Protein AF-A0A938LTB7-F1 (afdb_monomer)

Mean predicted aligned error: 11.93 Å

Radius of gyration: 24.79 Å; Cα contacts (8 Å, |Δi|>4): 129; chains: 1; bounding box: 65×50×72 Å

Foldseek 3Di:
DDPVVVVVCVVQVVVDPPVVSVVVVVVVVVVVVVVVVCCLLLVVVCLVDQPLLNVLSDVLCQLLSLLLCVDPNVVPHGPCLQQAADPDPVRRVVSSVVVVVVVVVCVVVVVADQFHDDDPVRQVSNQVSVCVVCVVVCVVVVVVPDDDDRPCVVVVQSSHHGGTSVGDDPVSGDDRDRSSPDDPDPPPDPPPPPDDDCPDDDDDDDDDDDDDDD

Secondary structure (DSSP, 8-state):
--HHHHHHHHHTTTTS-HHHHHHHHHHHHHHHHHHHHHHHHTTGGGGGS--GGGGGGSGGGHHHHHHHHHSGGGGT--HHHHHS--S-HHHHHHHHHHHHHHHHHHHHHT---SS----TTHHHHHHHHHHHHSHHHHHHHHTTT-----HHHH-TTBTBS---TTSS-GGGSPPPPP-SSS-S--PPPTT-----------------------

Solvent-accessible surface area (backbone atoms only — not comparable to full-atom values): 13296 Å² total; per-residue (Å²): 134,54,74,65,58,54,52,50,40,60,76,65,44,66,90,53,59,68,70,57,52,53,50,51,52,50,51,50,50,52,51,50,52,49,50,54,51,50,41,38,46,67,34,50,74,46,74,79,53,69,58,57,65,51,64,26,73,43,76,89,35,22,56,51,51,40,30,21,60,75,29,80,47,43,80,77,52,50,60,51,62,38,70,38,56,84,87,46,73,68,59,27,52,51,49,51,52,53,52,50,51,49,51,52,50,34,62,72,69,66,68,64,62,56,58,82,72,77,50,84,78,42,48,63,35,31,48,51,34,52,45,68,79,39,42,79,81,39,49,72,57,66,73,64,76,59,82,92,70,62,70,51,80,77,51,64,49,70,42,36,76,88,57,39,74,85,68,59,62,72,90,63,39,68,80,64,64,72,46,61,69,67,79,98,64,82,73,79,62,92,83,70,75,77,74,77,79,85,71,90,72,83,92,72,87,79,91,78,90,81,84,89,86,136

Structure (mmCIF, N/CA/C/O backbone):
data_AF-A0A938LTB7-F1
#
_entry.id   AF-A0A938LTB7-F1
#
loop_
_atom_site.group_PDB
_atom_site.id
_atom_site.type_symbol
_atom_site.label_atom_id
_atom_site.label_alt_id
_atom_site.label_comp_id
_atom_site.label_asym_id
_atom_site.label_entity_id
_atom_site.label_seq_id
_atom_site.pdbx_PDB_ins_code
_atom_site.Cartn_x
_atom_site.Cartn_y
_atom_site.Cartn_z
_atom_site.occupancy
_atom_site.B_iso_or_equiv
_atom_site.auth_seq_id
_atom_site.auth_comp_id
_atom_site.auth_asym_id
_atom_site.auth_atom_id
_atom_site.pdbx_PDB_model_num
ATOM 1 N N . MET A 1 1 ? -44.259 -9.123 21.887 1.00 59.88 1 MET A N 1
ATOM 2 C CA . MET A 1 1 ? -42.965 -8.402 21.968 1.00 59.88 1 MET A CA 1
ATOM 3 C C . MET A 1 1 ? -42.596 -7.937 20.573 1.00 59.88 1 MET A C 1
ATOM 5 O O . MET A 1 1 ? -42.561 -8.772 19.678 1.00 59.88 1 MET A O 1
ATOM 9 N N . THR A 1 2 ? -42.384 -6.640 20.367 1.00 85.06 2 THR A N 1
ATOM 10 C CA . THR A 1 2 ? -42.004 -6.091 19.057 1.00 85.06 2 THR A CA 1
ATOM 11 C C . THR A 1 2 ? -40.519 -6.357 18.788 1.00 85.06 2 THR A C 1
ATOM 13 O O . THR A 1 2 ? -39.729 -6.508 19.720 1.00 85.06 2 THR A O 1
ATOM 16 N N . ILE A 1 3 ? -40.112 -6.415 17.516 1.00 80.94 3 ILE A N 1
ATOM 17 C CA . ILE A 1 3 ? -38.689 -6.523 17.133 1.00 80.94 3 ILE A CA 1
ATOM 18 C C . ILE A 1 3 ? -37.880 -5.409 17.814 1.00 80.94 3 ILE A C 1
ATOM 20 O O . ILE A 1 3 ? -36.821 -5.662 18.380 1.00 80.94 3 ILE A O 1
ATOM 24 N N . VAL A 1 4 ? -38.458 -4.207 17.872 1.00 81.56 4 VAL A N 1
ATOM 25 C CA . VAL A 1 4 ? -37.896 -3.035 18.549 1.00 81.56 4 VAL A CA 1
ATOM 26 C C . VAL A 1 4 ? -37.620 -3.304 20.029 1.00 81.56 4 VAL A C 1
ATOM 28 O O . VAL A 1 4 ? -36.524 -3.014 20.493 1.00 81.56 4 VAL A O 1
ATOM 31 N N . SER A 1 5 ? -38.550 -3.915 20.775 1.00 77.62 5 SER A N 1
ATOM 32 C CA . SER A 1 5 ? -38.339 -4.186 22.205 1.00 77.62 5 SER A CA 1
ATOM 33 C C . SER A 1 5 ? -37.260 -5.244 22.451 1.00 77.62 5 SER A C 1
ATOM 35 O O . SER A 1 5 ? -36.555 -5.184 23.455 1.00 77.62 5 SER A O 1
ATOM 37 N N . ARG A 1 6 ? -37.109 -6.214 21.538 1.00 78.38 6 ARG A N 1
ATOM 38 C CA . ARG A 1 6 ? -36.032 -7.214 21.606 1.00 78.38 6 ARG A CA 1
ATOM 39 C C . ARG A 1 6 ? -34.671 -6.591 21.310 1.00 78.38 6 ARG A C 1
ATOM 41 O O . ARG A 1 6 ? -33.738 -6.824 22.068 1.00 78.38 6 ARG A O 1
ATOM 48 N N . VAL A 1 7 ? -34.576 -5.753 20.278 1.00 81.00 7 VAL A N 1
ATOM 49 C CA . VAL A 1 7 ? -33.350 -5.005 19.962 1.00 81.00 7 VAL A CA 1
ATOM 50 C C . VAL A 1 7 ? -32.969 -4.090 21.124 1.00 81.00 7 VAL A C 1
ATOM 52 O O . VAL A 1 7 ? -31.825 -4.123 21.565 1.00 81.00 7 VAL A O 1
ATOM 55 N N . LEU A 1 8 ? -33.927 -3.349 21.691 1.00 76.62 8 LEU A N 1
ATOM 56 C CA . LEU A 1 8 ? -33.662 -2.463 22.825 1.00 76.62 8 LEU A CA 1
ATOM 57 C C . LEU A 1 8 ? -33.157 -3.241 24.043 1.00 76.62 8 LEU A C 1
ATOM 59 O O . LEU A 1 8 ? -32.192 -2.824 24.669 1.00 76.62 8 LEU A O 1
ATOM 63 N N . SER A 1 9 ? -33.761 -4.391 24.355 1.00 76.38 9 SER A N 1
ATOM 64 C CA . SER A 1 9 ? -33.340 -5.243 25.475 1.00 76.38 9 SER A CA 1
ATOM 65 C C . SER A 1 9 ? -31.933 -5.822 25.292 1.00 76.38 9 SER A C 1
ATOM 67 O O . SER A 1 9 ? -31.233 -6.024 26.283 1.00 76.38 9 SER A O 1
ATOM 69 N N . ILE A 1 10 ? -31.527 -6.101 24.049 1.00 77.56 10 ILE A N 1
ATOM 70 C CA . ILE A 1 10 ? -30.183 -6.593 23.714 1.00 77.56 10 ILE A CA 1
ATOM 71 C C . ILE A 1 10 ? -29.164 -5.453 23.817 1.00 77.56 10 ILE A C 1
ATOM 73 O O . ILE A 1 10 ? -28.138 -5.607 24.471 1.00 77.56 10 ILE A O 1
ATOM 77 N N . VAL A 1 11 ? -29.469 -4.288 23.237 1.00 76.56 11 VAL A N 1
ATOM 78 C CA . VAL A 1 11 ? -28.586 -3.108 23.247 1.00 76.56 11 VAL A CA 1
ATOM 79 C C . VAL A 1 11 ? -28.396 -2.548 24.659 1.00 76.56 11 VAL A C 1
ATOM 81 O O . VAL A 1 11 ? -27.293 -2.142 25.018 1.00 76.56 11 VAL A O 1
ATOM 84 N N . THR A 1 12 ? -29.453 -2.549 25.474 1.00 79.75 12 THR A N 1
ATOM 85 C CA . THR A 1 12 ? -29.418 -2.080 26.873 1.00 79.75 12 THR A CA 1
ATOM 86 C C . THR A 1 12 ? -28.917 -3.136 27.857 1.00 79.75 12 THR A C 1
ATOM 88 O O . THR A 1 12 ? -28.817 -2.854 29.049 1.00 79.75 12 THR A O 1
ATOM 91 N N . LEU A 1 13 ? -28.620 -4.355 27.380 1.00 81.25 13 LEU A N 1
ATOM 92 C CA . LEU A 1 13 ? -28.207 -5.490 28.212 1.00 81.25 13 LEU A CA 1
ATOM 93 C C . LEU A 1 13 ? -29.138 -5.683 29.425 1.00 81.25 13 LEU A C 1
ATOM 95 O O . LEU A 1 13 ? -28.686 -6.009 30.524 1.00 81.25 13 LEU A O 1
ATOM 99 N N . ALA A 1 14 ? -30.447 -5.465 29.240 1.00 75.75 14 ALA A N 1
ATOM 100 C CA . ALA A 1 14 ? -31.424 -5.305 30.324 1.00 75.75 14 ALA A CA 1
ATOM 101 C C . ALA A 1 14 ? -31.572 -6.535 31.247 1.00 75.75 14 ALA A C 1
ATOM 103 O O . ALA A 1 14 ? -32.134 -6.416 32.332 1.00 75.75 14 ALA A O 1
ATOM 104 N N . GLY A 1 15 ? -31.056 -7.700 30.838 1.00 79.25 15 GLY A N 1
ATOM 105 C CA . GLY A 1 15 ? -31.018 -8.928 31.642 1.00 79.25 15 GLY A CA 1
ATOM 106 C C . GLY A 1 15 ? -29.776 -9.098 32.531 1.00 79.25 15 GLY A C 1
ATOM 107 O O . GLY A 1 15 ? -29.682 -10.102 33.231 1.00 79.25 15 GLY A O 1
ATOM 108 N N . LEU A 1 16 ? -28.814 -8.169 32.495 1.00 85.12 16 LEU A N 1
ATOM 109 C CA . LEU A 1 16 ? -27.565 -8.234 33.264 1.00 85.12 16 LEU A CA 1
ATOM 110 C C . LEU A 1 16 ? -27.616 -7.331 34.514 1.00 85.12 16 LEU A C 1
ATOM 112 O O . LEU A 1 16 ? -28.301 -6.307 34.506 1.00 85.12 16 LEU A O 1
ATOM 116 N N . PRO A 1 17 ? -26.858 -7.648 35.584 1.00 89.31 17 PRO A N 1
ATOM 117 C CA . PRO A 1 17 ? -26.752 -6.769 36.746 1.00 89.31 17 PRO A CA 1
ATOM 118 C C . PRO A 1 17 ? -26.131 -5.417 36.359 1.00 89.31 17 PRO A C 1
ATOM 120 O O . PRO A 1 17 ? -25.207 -5.358 35.545 1.00 89.31 17 PRO A O 1
ATOM 123 N N . ARG A 1 18 ? -26.601 -4.323 36.981 1.00 86.06 18 ARG A N 1
ATOM 124 C CA . ARG A 1 18 ? -26.146 -2.944 36.693 1.00 86.06 18 ARG A CA 1
ATOM 125 C C . ARG A 1 18 ? -24.623 -2.781 36.725 1.00 86.06 18 ARG A C 1
ATOM 127 O O . ARG A 1 18 ? -24.075 -2.051 35.909 1.00 86.06 18 ARG A O 1
ATOM 134 N N . THR A 1 19 ? -23.933 -3.465 37.635 1.00 88.00 19 THR A N 1
ATOM 135 C CA . THR A 1 19 ? -22.463 -3.435 37.735 1.00 88.00 19 THR A CA 1
ATOM 136 C C . THR A 1 19 ? -21.783 -3.972 36.475 1.00 88.00 19 THR A C 1
ATOM 138 O O . THR A 1 19 ? -20.823 -3.375 35.993 1.00 88.00 19 THR A O 1
ATOM 141 N N . LEU A 1 20 ? -22.311 -5.053 35.897 1.00 88.81 20 LEU A N 1
ATOM 142 C CA . LEU A 1 20 ? -21.786 -5.648 34.672 1.00 88.81 20 LEU A CA 1
ATOM 143 C C . LEU A 1 20 ? -22.117 -4.795 33.441 1.00 88.81 20 LEU A C 1
ATOM 145 O O . LEU A 1 20 ? -21.268 -4.644 32.569 1.00 88.81 20 LEU A O 1
ATOM 149 N N . GLN A 1 21 ? -23.300 -4.173 33.398 1.00 88.56 21 GLN A N 1
ATOM 150 C CA . GLN A 1 21 ? -23.646 -3.200 32.353 1.00 88.56 21 GLN A CA 1
ATOM 151 C C . GLN A 1 21 ? -22.661 -2.023 32.340 1.00 88.56 21 GLN A C 1
ATOM 153 O O . GLN A 1 21 ? -22.105 -1.700 31.293 1.00 88.56 21 GLN A O 1
ATOM 158 N N . ILE A 1 22 ? -22.389 -1.423 33.507 1.00 90.50 22 ILE A N 1
ATOM 159 C CA . ILE A 1 22 ? -21.413 -0.329 33.645 1.00 90.50 22 ILE A CA 1
ATOM 160 C C . ILE A 1 22 ? -20.028 -0.789 33.179 1.00 90.50 22 ILE A C 1
ATOM 162 O O . ILE A 1 22 ? -19.374 -0.071 32.423 1.00 90.50 22 ILE A O 1
ATOM 166 N N . GLY A 1 23 ? -19.598 -1.991 33.577 1.00 93.44 23 GLY A N 1
ATOM 167 C CA . GLY A 1 23 ? -18.327 -2.570 33.143 1.00 93.44 23 GLY A CA 1
ATOM 168 C C . GLY A 1 23 ? -18.228 -2.715 31.621 1.00 93.44 23 GLY A C 1
ATOM 169 O O . GLY A 1 23 ? -17.264 -2.239 31.025 1.00 93.44 23 GLY A O 1
ATOM 170 N N . ILE A 1 24 ? -19.243 -3.305 30.981 1.00 92.62 24 ILE A N 1
ATOM 171 C CA . ILE A 1 24 ? -19.280 -3.518 29.525 1.00 92.62 24 ILE A CA 1
ATOM 172 C C . ILE A 1 24 ? -19.273 -2.186 28.771 1.00 92.62 24 ILE A C 1
ATOM 174 O O . ILE A 1 24 ? -18.475 -2.019 27.849 1.00 92.62 24 ILE A O 1
ATOM 178 N N . TYR A 1 25 ? -20.105 -1.218 29.167 1.00 93.38 25 TYR A N 1
ATOM 179 C CA . TYR A 1 25 ? -20.126 0.092 28.511 1.00 93.38 25 TYR A CA 1
ATOM 180 C C . TYR A 1 25 ? -18.820 0.863 28.704 1.00 93.38 25 TYR A C 1
ATOM 182 O O . TYR A 1 25 ? -18.352 1.503 27.764 1.00 93.38 25 TYR A O 1
ATOM 190 N N . SER A 1 26 ? -18.197 0.765 29.881 1.00 94.75 26 SER A N 1
ATOM 191 C CA . SER A 1 26 ? -16.897 1.393 30.142 1.00 94.75 26 SER A CA 1
ATOM 192 C C . SER A 1 26 ? -15.803 0.783 29.261 1.00 94.75 26 SER A C 1
ATOM 194 O O . SER A 1 26 ? -15.063 1.515 28.608 1.00 94.75 26 SER A O 1
ATOM 196 N N . LEU A 1 27 ? -15.740 -0.551 29.172 1.00 96.00 27 LEU A N 1
ATOM 197 C CA . LEU A 1 27 ? -14.813 -1.269 28.289 1.00 96.00 27 LEU A CA 1
ATOM 198 C C . LEU A 1 27 ? -15.038 -0.915 26.815 1.00 96.00 27 LEU A C 1
ATOM 200 O O . LEU A 1 27 ? -14.076 -0.638 26.103 1.00 96.00 27 LEU A O 1
ATOM 204 N N . ALA A 1 28 ? -16.294 -0.872 26.365 1.00 95.00 28 ALA A N 1
ATOM 205 C CA . ALA A 1 28 ? -16.641 -0.481 25.002 1.00 95.00 28 ALA A CA 1
ATOM 206 C C . ALA A 1 28 ? -16.235 0.971 24.702 1.00 95.00 28 ALA A C 1
ATOM 208 O O . ALA A 1 28 ? -15.686 1.246 23.637 1.00 95.00 28 ALA A O 1
ATOM 209 N N . GLY A 1 29 ? -16.446 1.890 25.650 1.00 97.00 29 GLY A N 1
ATOM 210 C CA . GLY A 1 29 ? -16.023 3.286 25.538 1.00 97.00 29 GLY A CA 1
ATOM 211 C C . GLY A 1 29 ? -14.504 3.435 25.449 1.00 97.00 29 GLY A C 1
ATOM 212 O O . GLY A 1 29 ? -14.010 4.148 24.577 1.00 97.00 29 GLY A O 1
ATOM 213 N N . VAL A 1 30 ? -13.753 2.716 26.290 1.00 97.31 30 VAL A N 1
ATOM 214 C CA . VAL A 1 30 ? -12.281 2.689 26.237 1.00 97.31 30 VAL A CA 1
ATOM 215 C C . VAL A 1 30 ? -11.793 2.094 24.915 1.00 97.31 30 VAL A C 1
ATOM 217 O O . VAL A 1 30 ? -10.927 2.681 24.269 1.00 97.31 30 VAL A O 1
ATOM 220 N N . ALA A 1 31 ? -12.371 0.977 24.465 1.00 96.75 31 ALA A N 1
ATOM 221 C CA . ALA A 1 31 ? -12.026 0.351 23.190 1.00 96.75 31 ALA A CA 1
ATOM 222 C C . ALA A 1 31 ? -12.291 1.283 21.997 1.00 96.75 31 ALA A C 1
ATOM 224 O O . ALA A 1 31 ? -11.423 1.442 21.139 1.00 96.75 31 ALA A O 1
ATOM 225 N N . LEU A 1 32 ? -13.448 1.952 21.970 1.00 96.75 32 LEU A N 1
ATOM 226 C CA . LEU A 1 32 ? -13.784 2.935 20.941 1.00 96.75 32 LEU A CA 1
ATOM 227 C C . LEU A 1 32 ? -12.834 4.140 20.983 1.00 96.75 32 LEU A C 1
ATOM 229 O O . LEU A 1 32 ? -12.345 4.569 19.940 1.00 96.75 32 LEU A O 1
ATOM 233 N N . GLY A 1 33 ? -12.529 4.658 22.176 1.00 96.50 33 GLY A N 1
ATOM 234 C CA . GLY A 1 33 ? -11.577 5.752 22.361 1.00 96.50 33 GLY A CA 1
ATOM 235 C C . GLY A 1 33 ? -10.183 5.404 21.835 1.00 96.50 33 GLY A C 1
ATOM 236 O O . GLY A 1 33 ? -9.610 6.171 21.061 1.00 96.50 33 GLY A O 1
ATOM 237 N N . MET A 1 34 ? -9.667 4.217 22.175 1.00 95.56 34 MET A N 1
ATOM 238 C CA . MET A 1 34 ? -8.399 3.717 21.637 1.00 95.56 34 MET A CA 1
ATOM 239 C C . MET A 1 34 ? -8.453 3.579 20.115 1.00 95.56 34 MET A C 1
ATOM 241 O O . MET A 1 34 ? -7.556 4.070 19.436 1.00 95.56 34 MET A O 1
ATOM 245 N N . ALA A 1 35 ? -9.511 2.979 19.563 1.00 93.00 35 ALA A N 1
ATOM 246 C CA . ALA A 1 35 ? -9.661 2.811 18.120 1.00 93.00 35 ALA A CA 1
ATOM 247 C C . ALA A 1 35 ? -9.639 4.156 17.370 1.00 93.00 35 ALA A C 1
ATOM 249 O O . ALA A 1 35 ? -8.965 4.276 16.348 1.00 93.00 35 ALA A O 1
ATOM 250 N N . LEU A 1 36 ? -10.311 5.186 17.895 1.00 92.50 36 LEU A N 1
ATOM 251 C CA . LEU A 1 36 ? -10.314 6.530 17.307 1.00 92.50 36 LEU A CA 1
ATOM 252 C C . LEU A 1 36 ? -8.933 7.196 17.367 1.00 92.50 36 LEU A C 1
ATOM 254 O O . LEU A 1 36 ? -8.496 7.798 16.384 1.00 92.50 36 LEU A O 1
ATOM 258 N N . VAL A 1 37 ? -8.222 7.063 18.490 1.00 90.94 37 VAL A N 1
ATOM 259 C CA . VAL A 1 37 ? -6.849 7.573 18.631 1.00 90.94 37 VAL A CA 1
ATOM 260 C C . VAL A 1 37 ? -5.905 6.860 17.662 1.00 90.94 37 VAL A C 1
ATOM 262 O O . VAL A 1 37 ? -5.141 7.525 16.961 1.00 90.94 37 VAL A O 1
ATOM 265 N N . LEU A 1 38 ? -5.996 5.531 17.547 1.00 88.25 38 LEU A N 1
ATOM 266 C CA . LEU A 1 38 ? -5.215 4.754 16.582 1.00 88.25 38 LEU A CA 1
ATOM 267 C C . LEU A 1 38 ? -5.518 5.191 15.148 1.00 88.25 38 LEU A C 1
ATOM 269 O O . LEU A 1 38 ? -4.590 5.470 14.389 1.00 88.25 38 LEU A O 1
ATOM 273 N N . ALA A 1 39 ? -6.795 5.317 14.781 1.00 87.62 39 ALA A N 1
ATOM 274 C CA . ALA A 1 39 ? -7.196 5.768 13.452 1.00 87.62 39 ALA A CA 1
ATOM 275 C C . ALA A 1 39 ? -6.637 7.165 13.133 1.00 87.62 39 ALA A C 1
ATOM 277 O O . ALA A 1 39 ? -6.258 7.445 11.993 1.00 87.62 39 ALA A O 1
ATOM 278 N N . ARG A 1 40 ? -6.530 8.035 14.148 1.00 85.88 40 ARG A N 1
ATOM 279 C CA . ARG A 1 40 ? -5.942 9.365 13.997 1.00 85.88 40 ARG A CA 1
ATOM 280 C C . ARG A 1 40 ? -4.430 9.314 13.799 1.00 85.88 40 ARG A C 1
ATOM 282 O O . ARG A 1 40 ? -3.955 9.893 12.829 1.00 85.88 40 ARG A O 1
ATOM 289 N N . ILE A 1 41 ? -3.699 8.629 14.680 1.00 84.06 41 ILE A N 1
ATOM 290 C CA . ILE A 1 41 ? -2.226 8.552 14.647 1.00 84.06 41 ILE A CA 1
ATOM 291 C C . ILE A 1 41 ? -1.739 7.864 13.369 1.00 84.06 41 ILE A C 1
ATOM 293 O O . ILE A 1 41 ? -0.778 8.302 12.749 1.00 84.06 41 ILE A O 1
ATOM 297 N N . THR A 1 42 ? -2.427 6.808 12.941 1.00 81.12 42 THR A N 1
ATOM 298 C CA . THR A 1 42 ? -2.069 6.052 11.729 1.00 81.12 42 THR A CA 1
ATOM 299 C C . THR A 1 42 ? -2.471 6.751 10.433 1.00 81.12 42 THR A C 1
ATOM 301 O O . THR A 1 42 ? -2.169 6.243 9.358 1.00 81.12 42 THR A O 1
ATOM 304 N N . ASN A 1 43 ? -3.161 7.896 10.512 1.00 84.81 43 ASN A N 1
ATOM 305 C CA . ASN A 1 43 ? -3.758 8.563 9.359 1.00 84.81 43 ASN A CA 1
ATOM 306 C C . ASN A 1 43 ? -4.628 7.594 8.528 1.00 84.81 43 ASN A C 1
ATOM 308 O O . ASN A 1 43 ? -4.510 7.531 7.305 1.00 84.81 43 ASN A O 1
ATOM 312 N N . ALA A 1 44 ? -5.495 6.818 9.193 1.00 84.88 44 ALA A N 1
ATOM 313 C CA . ALA A 1 44 ? -6.206 5.678 8.603 1.00 84.88 44 ALA A CA 1
ATOM 314 C C . ALA A 1 44 ? -6.967 6.012 7.303 1.00 84.88 44 ALA A C 1
ATOM 316 O O . ALA A 1 44 ? -7.013 5.202 6.382 1.00 84.88 44 ALA A O 1
ATOM 317 N N . GLY A 1 45 ? -7.515 7.226 7.188 1.00 84.50 45 GLY A N 1
ATOM 318 C CA . GLY A 1 45 ? -8.209 7.673 5.975 1.00 84.50 45 GLY A CA 1
ATOM 319 C C . GLY A 1 45 ? -7.311 7.754 4.733 1.00 84.50 45 GLY A C 1
ATOM 320 O O . GLY A 1 45 ? -7.795 7.541 3.625 1.00 84.50 45 GLY A O 1
ATOM 321 N N . SER A 1 46 ? -6.004 7.994 4.898 1.00 86.12 46 SER A N 1
ATOM 322 C CA . SER A 1 46 ? -5.058 8.034 3.772 1.00 86.12 46 SER A CA 1
ATOM 323 C C . SER A 1 46 ? -4.956 6.694 3.042 1.00 86.12 46 SER A C 1
ATOM 325 O O . SER A 1 46 ? -4.783 6.684 1.830 1.00 86.12 46 SER A O 1
ATOM 327 N N . TYR A 1 47 ? -5.196 5.566 3.722 1.00 86.56 47 TYR A N 1
ATOM 328 C CA . TYR A 1 47 ? -5.194 4.234 3.106 1.00 86.56 47 TYR A CA 1
ATOM 329 C C . TYR A 1 47 ? -6.343 3.996 2.123 1.00 86.56 47 TYR A C 1
ATOM 331 O O . TYR A 1 47 ? -6.340 2.977 1.445 1.00 86.56 47 TYR A O 1
ATOM 339 N N . LEU A 1 48 ? -7.314 4.905 2.005 1.00 87.00 48 LEU A N 1
ATOM 340 C CA . LEU A 1 48 ? -8.320 4.866 0.937 1.00 87.00 48 LEU A CA 1
ATOM 341 C C . LEU A 1 48 ? -7.863 5.609 -0.329 1.00 87.00 48 LEU A C 1
ATOM 343 O O . LEU A 1 48 ? -8.498 5.473 -1.372 1.00 87.00 48 LEU A O 1
ATOM 347 N N . SER A 1 49 ? -6.770 6.371 -0.233 1.00 88.25 49 SER A N 1
ATOM 348 C CA . SER A 1 49 ? -6.180 7.165 -1.307 1.00 88.25 49 SER A CA 1
ATOM 349 C C . SER A 1 49 ? -5.119 6.387 -2.092 1.00 88.25 49 SER A C 1
ATOM 351 O O . SER A 1 49 ? -4.591 5.355 -1.656 1.00 88.25 49 SER A O 1
ATOM 353 N N . ASP A 1 50 ? -4.782 6.945 -3.247 1.00 90.06 50 ASP A N 1
ATOM 354 C CA . ASP A 1 50 ? -3.706 6.517 -4.143 1.00 90.06 50 ASP A CA 1
ATOM 355 C C . ASP A 1 50 ? -2.458 7.396 -4.034 1.00 90.06 50 ASP A C 1
ATOM 357 O O . ASP A 1 50 ? -1.473 7.168 -4.733 1.00 90.06 50 ASP A O 1
ATOM 361 N N . ASP A 1 51 ? -2.497 8.396 -3.147 1.00 91.62 51 ASP A N 1
ATOM 362 C CA . ASP A 1 51 ? -1.363 9.271 -2.874 1.00 91.62 51 ASP A CA 1
ATOM 363 C C . ASP A 1 51 ? -0.145 8.428 -2.447 1.00 91.62 51 ASP A C 1
ATOM 365 O O . ASP A 1 51 ? -0.223 7.729 -1.425 1.00 91.62 51 ASP A O 1
ATOM 369 N N . PRO A 1 52 ? 0.982 8.493 -3.181 1.00 91.69 52 PRO A N 1
ATOM 370 C CA . PRO A 1 52 ? 2.173 7.704 -2.886 1.00 91.69 52 PRO A CA 1
ATOM 371 C C . PRO A 1 52 ? 2.791 8.047 -1.519 1.00 91.69 52 PRO A C 1
ATOM 373 O O . PRO A 1 52 ? 3.499 7.216 -0.950 1.00 91.69 52 PRO A O 1
ATOM 376 N N . GLN A 1 53 ? 2.481 9.213 -0.932 1.00 89.75 53 GLN A N 1
ATOM 377 C CA . GLN A 1 53 ? 2.857 9.547 0.447 1.00 89.75 53 GLN A CA 1
ATOM 378 C C . GLN A 1 53 ? 2.233 8.588 1.471 1.00 89.75 53 GLN A C 1
ATOM 380 O O . GLN A 1 53 ? 2.837 8.302 2.500 1.00 89.75 53 GLN A O 1
ATOM 385 N N . THR A 1 54 ? 1.067 8.013 1.170 1.00 89.00 54 THR A N 1
ATOM 386 C CA . THR A 1 54 ? 0.415 7.007 2.024 1.00 89.00 54 THR A CA 1
ATOM 387 C C . THR A 1 54 ? 1.298 5.772 2.211 1.00 89.00 54 THR A C 1
ATOM 389 O O . THR A 1 54 ? 1.339 5.186 3.292 1.00 89.00 54 THR A O 1
ATOM 392 N N . CYS A 1 55 ? 2.052 5.385 1.177 1.00 89.38 55 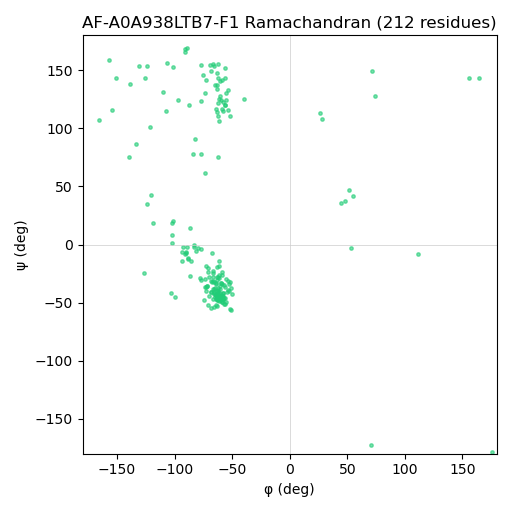CYS A N 1
ATOM 393 C CA . CYS A 1 55 ? 2.929 4.216 1.214 1.00 89.38 55 CYS A CA 1
ATOM 394 C C . CYS A 1 55 ? 4.097 4.394 2.194 1.00 89.38 55 CYS A C 1
ATOM 396 O O . CYS A 1 55 ? 4.606 3.405 2.714 1.00 89.38 55 CYS A O 1
ATOM 398 N N . ILE A 1 56 ? 4.491 5.638 2.487 1.00 90.50 56 ILE A N 1
ATOM 399 C CA . ILE A 1 56 ? 5.545 5.969 3.455 1.00 90.50 56 ILE A CA 1
ATOM 400 C C . ILE A 1 56 ? 4.999 6.432 4.808 1.00 90.50 56 ILE A C 1
ATOM 402 O O . ILE A 1 56 ? 5.738 7.013 5.597 1.00 90.50 56 ILE A O 1
ATOM 406 N N . ASN A 1 57 ? 3.742 6.112 5.135 1.00 87.31 57 ASN A N 1
ATOM 407 C CA . ASN A 1 57 ? 3.273 6.166 6.525 1.00 87.31 57 ASN A CA 1
ATOM 408 C C . ASN A 1 57 ? 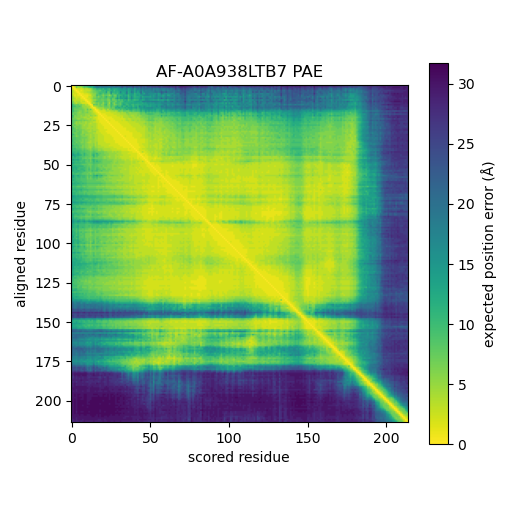4.103 5.233 7.433 1.00 87.31 57 ASN A C 1
ATOM 410 O O . ASN A 1 57 ? 4.204 5.457 8.638 1.00 87.31 57 ASN A O 1
ATOM 414 N N . CYS A 1 58 ? 4.732 4.205 6.850 1.00 87.19 58 CYS A N 1
ATOM 415 C CA . CYS A 1 58 ? 5.678 3.322 7.521 1.00 87.19 58 CYS A CA 1
ATOM 416 C C . CYS A 1 58 ? 7.103 3.558 6.996 1.00 87.19 58 CYS A C 1
ATOM 418 O O . CYS A 1 58 ? 7.358 3.526 5.791 1.00 87.19 58 CYS A O 1
ATOM 420 N N . HIS A 1 59 ? 8.066 3.720 7.907 1.00 88.81 59 HIS A N 1
ATOM 421 C CA . HIS A 1 59 ? 9.459 4.025 7.555 1.00 88.81 59 HIS A CA 1
ATOM 422 C C . HIS A 1 59 ? 10.143 2.950 6.702 1.00 88.81 59 HIS A C 1
ATOM 424 O O . HIS A 1 59 ? 11.060 3.264 5.944 1.00 88.81 59 HIS A O 1
ATOM 430 N N . VAL A 1 60 ? 9.698 1.696 6.802 1.00 89.81 60 VAL A N 1
ATOM 431 C CA . VAL A 1 60 ? 10.228 0.554 6.043 1.00 89.81 60 VAL A CA 1
ATOM 432 C C . VAL A 1 60 ? 10.109 0.754 4.522 1.00 89.81 60 VAL A C 1
ATOM 434 O O . VAL A 1 60 ? 10.943 0.257 3.774 1.00 89.81 60 VAL A O 1
ATOM 437 N N . MET A 1 61 ? 9.146 1.560 4.058 1.00 91.00 61 MET A N 1
ATOM 438 C CA . MET A 1 61 ? 8.919 1.835 2.631 1.00 91.00 61 MET A CA 1
ATOM 439 C C . MET A 1 61 ? 9.671 3.061 2.091 1.00 91.00 61 MET A C 1
ATOM 441 O O . MET A 1 61 ? 9.685 3.297 0.884 1.00 91.00 61 MET A O 1
ATOM 445 N N . THR A 1 62 ? 10.312 3.859 2.951 1.00 88.88 62 THR A N 1
ATOM 446 C CA . THR A 1 62 ? 10.933 5.141 2.552 1.00 88.88 62 THR A CA 1
ATOM 447 C C . THR A 1 62 ? 12.020 4.990 1.492 1.00 88.88 62 THR A C 1
ATOM 449 O O . THR A 1 62 ? 12.153 5.859 0.632 1.00 88.88 62 THR A O 1
ATOM 452 N N . HIS A 1 63 ? 12.770 3.885 1.514 1.00 87.56 63 HIS A N 1
ATOM 453 C CA . HIS A 1 63 ? 13.790 3.608 0.505 1.00 87.56 63 HIS A CA 1
ATOM 454 C C . HIS A 1 63 ? 13.173 3.384 -0.881 1.00 87.56 63 HIS A C 1
ATOM 456 O O . HIS A 1 63 ? 13.542 4.084 -1.821 1.00 87.56 63 HIS A O 1
ATOM 462 N N . ALA A 1 64 ? 12.206 2.463 -0.982 1.00 88.94 64 ALA A N 1
ATOM 463 C CA . ALA A 1 64 ? 11.519 2.144 -2.234 1.00 88.94 64 ALA A CA 1
ATOM 464 C C . ALA A 1 64 ? 10.781 3.363 -2.806 1.00 88.94 64 ALA A C 1
ATOM 466 O O . ALA A 1 64 ? 10.804 3.600 -4.011 1.00 88.94 64 ALA A O 1
ATOM 467 N N . TYR A 1 65 ? 10.181 4.180 -1.938 1.00 91.00 65 TYR A N 1
ATOM 468 C CA . TYR A 1 65 ? 9.575 5.443 -2.345 1.00 91.00 65 TYR A CA 1
ATOM 469 C C . TYR A 1 65 ? 10.611 6.409 -2.932 1.00 91.00 65 TYR A C 1
ATOM 471 O O . TYR A 1 65 ? 10.383 6.989 -3.989 1.00 91.00 65 TYR A O 1
ATOM 479 N N . ALA A 1 66 ? 11.754 6.599 -2.271 1.00 90.00 66 ALA A N 1
ATOM 480 C CA . ALA A 1 66 ? 12.745 7.576 -2.713 1.00 90.00 66 ALA A CA 1
ATOM 481 C C . ALA A 1 66 ? 13.391 7.187 -4.049 1.00 90.00 66 ALA A C 1
ATOM 483 O O . ALA A 1 66 ? 13.670 8.046 -4.887 1.00 90.00 66 ALA A O 1
ATOM 484 N N . SER A 1 67 ? 13.645 5.895 -4.250 1.00 88.50 67 SER A N 1
ATOM 485 C CA . SER A 1 67 ? 14.182 5.377 -5.503 1.00 88.50 67 SER A CA 1
ATOM 486 C C . SER A 1 67 ? 13.146 5.393 -6.626 1.00 88.50 67 SER A C 1
ATOM 488 O O . SER A 1 67 ? 13.489 5.800 -7.732 1.00 88.50 67 SER A O 1
ATOM 490 N N . TRP A 1 68 ? 11.884 5.047 -6.346 1.00 92.00 68 TRP A N 1
ATOM 491 C CA . TRP A 1 68 ? 10.765 5.233 -7.276 1.00 92.00 68 TRP A CA 1
ATOM 492 C C . TRP A 1 68 ? 10.639 6.693 -7.713 1.00 92.00 68 TRP A C 1
ATOM 494 O O . TRP A 1 68 ? 10.623 6.970 -8.908 1.00 92.00 68 TRP A O 1
ATOM 504 N N . GLN A 1 69 ? 10.608 7.621 -6.752 1.00 91.38 69 GLN A N 1
ATOM 505 C CA . GLN A 1 69 ? 10.413 9.049 -6.998 1.00 91.38 69 GLN A CA 1
ATOM 506 C C . GLN A 1 69 ? 11.506 9.637 -7.901 1.00 91.38 69 GLN A C 1
ATOM 508 O O . GLN A 1 69 ? 11.237 10.555 -8.670 1.00 91.38 69 GLN A O 1
ATOM 513 N N . ARG A 1 70 ? 12.736 9.120 -7.799 1.00 88.69 70 ARG A N 1
ATOM 514 C CA . ARG A 1 70 ? 13.878 9.520 -8.637 1.00 88.69 70 ARG A CA 1
ATOM 515 C C . ARG A 1 70 ? 13.998 8.719 -9.938 1.00 88.69 70 ARG A C 1
ATOM 517 O O . ARG A 1 70 ? 14.808 9.077 -10.786 1.00 88.69 70 ARG A O 1
ATOM 524 N N . GLY A 1 71 ? 13.263 7.619 -10.071 1.00 88.06 71 GLY A N 1
ATOM 525 C CA . GLY A 1 71 ? 13.267 6.758 -11.248 1.00 88.06 71 GLY A CA 1
ATOM 526 C C . GLY A 1 71 ? 12.240 7.193 -12.292 1.00 88.06 71 GLY A C 1
ATOM 527 O O . GLY A 1 71 ? 11.345 7.990 -12.019 1.00 88.06 71 GLY A O 1
ATOM 528 N N . SER A 1 72 ? 12.318 6.610 -13.490 1.00 90.19 72 SER A N 1
ATOM 529 C CA . SER A 1 72 ? 11.443 6.969 -14.617 1.00 90.19 72 SER A CA 1
ATOM 530 C C . SER A 1 72 ? 9.952 6.818 -14.302 1.00 90.19 72 SER A C 1
ATOM 532 O O . SER A 1 72 ? 9.140 7.628 -14.741 1.00 90.19 72 SER A O 1
ATOM 534 N N . HIS A 1 73 ? 9.586 5.813 -13.500 1.00 92.44 73 HIS A N 1
ATOM 535 C CA . HIS A 1 73 ? 8.193 5.592 -13.110 1.00 92.44 73 HIS A CA 1
ATOM 536 C C . HIS A 1 73 ? 7.668 6.663 -12.147 1.00 92.44 73 HIS A C 1
ATOM 538 O O . HIS A 1 73 ? 6.482 6.964 -12.207 1.00 92.44 73 HIS A O 1
ATOM 544 N N . GLY A 1 74 ? 8.519 7.304 -11.336 1.00 92.38 74 GLY A N 1
ATOM 545 C CA . GLY A 1 74 ? 8.115 8.392 -10.435 1.00 92.38 74 GLY A CA 1
ATOM 546 C C . GLY A 1 74 ? 7.535 9.616 -11.145 1.00 92.38 74 GLY A C 1
ATOM 547 O O . GLY A 1 74 ? 6.825 10.409 -10.530 1.00 92.38 74 GLY A O 1
ATOM 548 N N . HIS A 1 75 ? 7.800 9.752 -12.447 1.00 90.38 75 HIS A N 1
ATOM 549 C CA . HIS A 1 75 ? 7.268 10.821 -13.290 1.00 90.38 75 HIS A CA 1
ATOM 550 C C . HIS A 1 75 ? 5.978 10.450 -14.033 1.00 90.38 75 HIS A C 1
ATOM 552 O O . HIS A 1 75 ? 5.328 11.343 -14.572 1.00 90.38 75 HIS A O 1
ATOM 558 N N . ALA A 1 76 ? 5.617 9.165 -14.086 1.00 92.12 76 ALA A N 1
ATOM 559 C CA . ALA A 1 76 ? 4.553 8.662 -14.960 1.00 92.12 76 ALA A CA 1
ATOM 560 C C . ALA A 1 76 ? 3.462 7.855 -14.237 1.00 92.12 76 ALA A C 1
ATOM 562 O O . ALA A 1 76 ? 2.350 7.767 -14.748 1.00 92.12 76 ALA A O 1
ATOM 563 N N . ALA A 1 77 ? 3.762 7.258 -13.082 1.00 94.50 77 ALA A N 1
ATOM 564 C CA . ALA A 1 77 ? 2.872 6.324 -12.396 1.00 94.50 77 ALA A CA 1
ATOM 565 C C . ALA A 1 77 ? 3.089 6.361 -10.882 1.00 94.50 77 ALA A C 1
ATOM 567 O O . ALA A 1 77 ? 4.227 6.454 -10.429 1.00 94.50 77 ALA A O 1
ATOM 568 N N . VAL A 1 78 ? 2.021 6.229 -10.095 1.00 94.81 78 VAL A N 1
ATOM 569 C CA . VAL A 1 78 ? 2.079 6.121 -8.628 1.00 94.81 78 VAL A CA 1
ATOM 570 C C . VAL A 1 78 ? 2.166 4.663 -8.169 1.00 94.81 78 VAL A C 1
ATOM 572 O O . VAL A 1 78 ? 1.944 3.732 -8.938 1.00 94.81 78 VAL A O 1
ATOM 575 N N . CYS A 1 79 ? 2.464 4.436 -6.886 1.00 93.94 79 CYS A N 1
ATOM 576 C CA . CYS A 1 79 ? 2.681 3.096 -6.324 1.00 93.94 79 CYS A CA 1
ATOM 577 C C . CYS A 1 79 ? 1.555 2.103 -6.668 1.00 93.94 79 CYS A C 1
ATOM 579 O O . CYS A 1 79 ? 1.811 0.950 -7.018 1.00 93.94 79 CYS A O 1
ATOM 581 N N . VAL A 1 80 ? 0.299 2.554 -6.578 1.00 95.00 80 VAL A N 1
ATOM 582 C CA . VAL A 1 80 ? -0.881 1.710 -6.817 1.00 95.00 80 VAL A CA 1
ATOM 583 C C . VAL A 1 80 ? -1.078 1.338 -8.288 1.00 95.00 80 VAL A C 1
ATOM 585 O O . VAL A 1 80 ? -1.743 0.343 -8.564 1.00 95.00 80 VAL A O 1
ATOM 588 N N . ASP A 1 81 ? -0.481 2.077 -9.227 1.00 95.56 81 ASP A N 1
ATOM 589 C CA . ASP A 1 81 ? -0.586 1.777 -10.660 1.00 95.56 81 ASP A CA 1
ATOM 590 C C . ASP A 1 81 ? 0.116 0.466 -11.014 1.00 95.56 81 ASP A C 1
ATOM 592 O O . ASP A 1 81 ? -0.308 -0.231 -11.938 1.00 95.56 81 ASP A O 1
ATOM 596 N N . CYS A 1 82 ? 1.142 0.117 -10.232 1.00 95.06 82 CYS A N 1
ATOM 597 C CA . CYS A 1 82 ? 1.889 -1.128 -10.345 1.00 95.06 82 CYS A CA 1
ATOM 598 C C . CYS A 1 82 ? 1.428 -2.174 -9.320 1.00 95.06 82 CYS A C 1
ATOM 600 O O . CYS A 1 82 ? 1.241 -3.333 -9.677 1.00 95.06 82 CYS A O 1
ATOM 602 N N . HIS A 1 83 ? 1.234 -1.789 -8.054 1.00 95.12 83 HIS A N 1
ATOM 603 C CA . HIS A 1 83 ? 1.064 -2.741 -6.945 1.00 95.12 83 HIS A CA 1
ATOM 604 C C . HIS A 1 83 ? -0.379 -3.167 -6.643 1.00 95.12 83 HIS A C 1
ATOM 606 O O . HIS A 1 83 ? -0.578 -4.046 -5.808 1.00 95.12 83 HIS A O 1
ATOM 612 N N . VAL A 1 84 ? -1.388 -2.571 -7.282 1.00 95.69 84 VAL A N 1
ATOM 613 C CA . VAL A 1 84 ? -2.807 -2.879 -7.031 1.00 95.69 84 VAL A CA 1
ATOM 614 C C . VAL A 1 84 ? -3.490 -3.248 -8.354 1.00 95.69 84 VAL A C 1
ATOM 616 O O . VAL A 1 84 ? -3.137 -2.677 -9.387 1.00 95.69 84 VAL A O 1
ATOM 619 N N . PRO A 1 85 ? -4.435 -4.209 -8.379 1.00 95.75 85 PRO A N 1
ATOM 620 C CA . PRO A 1 85 ? -5.154 -4.548 -9.604 1.00 95.75 85 PRO A CA 1
ATOM 621 C C . PRO A 1 85 ? -6.089 -3.416 -10.066 1.00 95.75 85 PRO A C 1
ATOM 623 O O . PRO A 1 85 ? -6.632 -2.664 -9.253 1.00 95.75 85 PRO A O 1
ATOM 626 N N . HIS A 1 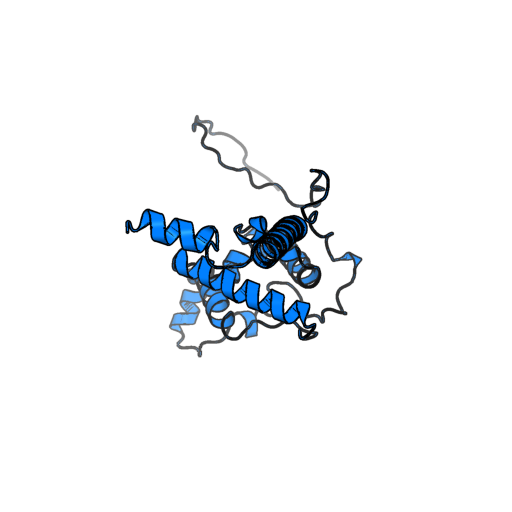86 ? -6.277 -3.323 -11.388 1.00 94.56 86 HIS A N 1
ATOM 627 C CA . HIS A 1 86 ? -7.089 -2.303 -12.080 1.00 94.56 86 HIS A CA 1
ATOM 628 C C . HIS A 1 86 ? -8.263 -2.903 -12.873 1.00 94.56 86 HIS A C 1
ATOM 630 O O . HIS A 1 86 ? -8.800 -2.264 -13.771 1.00 94.56 86 HIS A O 1
ATOM 636 N N . ASP A 1 87 ? -8.652 -4.137 -12.561 1.00 89.75 87 ASP A N 1
ATOM 637 C CA . ASP A 1 87 ? -9.761 -4.864 -13.185 1.00 89.75 87 ASP A CA 1
ATOM 638 C C . ASP A 1 87 ? -11.124 -4.250 -12.834 1.00 89.75 87 ASP A C 1
ATOM 640 O O . ASP A 1 87 ? -11.896 -3.884 -13.719 1.00 89.75 87 ASP A O 1
ATOM 644 N N . HIS A 1 88 ? -11.417 -4.096 -11.542 1.00 91.19 88 HIS A N 1
ATOM 645 C CA . HIS A 1 88 ? -12.609 -3.406 -11.065 1.00 91.19 88 HIS A CA 1
ATOM 646 C C . HIS A 1 88 ? -12.439 -2.889 -9.630 1.00 91.19 88 HIS A C 1
ATOM 648 O O . HIS A 1 88 ? -11.655 -3.401 -8.830 1.00 91.19 88 HIS A O 1
ATOM 654 N N . LEU A 1 89 ? -13.247 -1.890 -9.257 1.00 92.19 89 LEU A N 1
ATOM 655 C CA . LEU A 1 89 ? -13.131 -1.189 -7.969 1.00 92.19 89 LEU A CA 1
ATOM 656 C C . LEU A 1 89 ? -13.165 -2.131 -6.755 1.00 92.19 89 LEU A C 1
ATOM 658 O O . LEU A 1 89 ? -12.389 -1.960 -5.819 1.00 92.19 89 LEU A O 1
ATOM 662 N N . VAL A 1 90 ? -14.032 -3.149 -6.770 1.00 93.62 90 VAL A N 1
ATOM 663 C CA . VAL A 1 90 ? -14.140 -4.098 -5.647 1.00 93.62 90 VAL A CA 1
ATOM 664 C C . VAL A 1 90 ? -12.846 -4.899 -5.438 1.00 93.62 90 VAL A C 1
ATOM 666 O O . VAL A 1 90 ? -12.382 -4.991 -4.306 1.00 93.62 90 VAL A O 1
ATOM 669 N N . ALA A 1 91 ? -12.232 -5.432 -6.499 1.00 91.25 91 ALA A N 1
ATOM 670 C CA . ALA A 1 91 ? -11.000 -6.213 -6.422 1.00 91.25 91 ALA A CA 1
ATOM 671 C C . ALA A 1 91 ? -9.825 -5.329 -6.011 1.00 91.25 91 ALA A C 1
ATOM 673 O O . ALA A 1 91 ? -9.056 -5.705 -5.129 1.00 91.25 91 ALA A O 1
ATOM 674 N N . ARG A 1 92 ? -9.762 -4.106 -6.548 1.00 92.56 92 ARG A N 1
ATOM 675 C CA . ARG A 1 92 ? -8.804 -3.077 -6.138 1.00 92.56 92 ARG A CA 1
ATOM 676 C C . ARG A 1 92 ? -8.810 -2.849 -4.624 1.00 92.56 92 ARG A C 1
ATOM 678 O O . ARG A 1 92 ? -7.769 -2.963 -3.976 1.00 92.56 92 ARG A O 1
ATOM 685 N N . TYR A 1 93 ? -9.972 -2.538 -4.046 1.00 92.44 93 TYR A N 1
ATOM 686 C CA . TYR A 1 93 ? -10.078 -2.260 -2.611 1.00 92.44 93 TYR A CA 1
ATOM 687 C C . TYR A 1 93 ? -9.926 -3.518 -1.750 1.00 92.44 93 TYR A C 1
ATOM 689 O O . TYR A 1 93 ? -9.307 -3.442 -0.690 1.00 92.44 93 TYR A O 1
ATOM 697 N N . ALA A 1 94 ? -10.424 -4.672 -2.202 1.00 93.56 94 ALA A N 1
ATOM 698 C CA . ALA A 1 94 ? -10.243 -5.940 -1.498 1.00 93.56 94 ALA A CA 1
ATOM 699 C C . ALA A 1 94 ? -8.762 -6.340 -1.424 1.00 93.56 94 ALA A C 1
ATOM 701 O O . ALA A 1 94 ? -8.272 -6.684 -0.349 1.00 93.56 94 ALA A O 1
ATOM 702 N N . PHE A 1 95 ? -8.033 -6.224 -2.539 1.00 94.25 95 PHE A N 1
ATOM 703 C CA . PHE A 1 95 ? -6.599 -6.491 -2.591 1.00 94.25 95 PHE A CA 1
ATOM 704 C C . PHE A 1 95 ? -5.827 -5.513 -1.707 1.00 94.25 95 PHE A C 1
ATOM 706 O O . PHE A 1 95 ? -5.031 -5.939 -0.878 1.00 94.25 95 PHE A O 1
ATOM 713 N N . LYS A 1 96 ? -6.120 -4.209 -1.807 1.00 92.62 96 LYS A N 1
ATOM 714 C CA . LYS A 1 96 ? -5.497 -3.170 -0.972 1.00 92.62 96 LYS A CA 1
ATOM 715 C C . LYS A 1 96 ? -5.721 -3.420 0.524 1.00 92.62 96 LYS A C 1
ATOM 717 O O . LYS A 1 96 ? -4.792 -3.263 1.312 1.00 92.62 96 LYS A O 1
ATOM 722 N N . ALA A 1 97 ? -6.927 -3.835 0.918 1.00 91.81 97 ALA A N 1
ATOM 723 C CA . ALA A 1 97 ? -7.238 -4.172 2.304 1.00 91.81 97 ALA A CA 1
ATOM 724 C C . ALA A 1 97 ? -6.476 -5.419 2.775 1.00 91.81 97 ALA A C 1
ATOM 726 O O . ALA A 1 97 ? -5.866 -5.399 3.842 1.00 91.81 97 ALA A O 1
ATOM 727 N N . TRP A 1 98 ? -6.475 -6.491 1.980 1.00 92.94 98 TRP A N 1
ATOM 728 C CA . TRP A 1 98 ? -5.792 -7.736 2.331 1.00 92.94 98 TRP A CA 1
ATOM 729 C C . TRP A 1 98 ? -4.270 -7.566 2.411 1.00 92.94 98 TRP A C 1
ATOM 731 O O . TRP A 1 98 ? -3.645 -7.989 3.385 1.00 92.94 98 TRP A O 1
ATOM 741 N N . ASP A 1 99 ? -3.681 -6.890 1.426 1.00 92.62 99 ASP A N 1
ATOM 742 C CA . ASP A 1 99 ? -2.250 -6.598 1.379 1.00 92.62 99 ASP A CA 1
ATOM 743 C C . ASP A 1 99 ? -1.836 -5.651 2.519 1.00 92.62 99 ASP A C 1
ATOM 745 O O . ASP A 1 99 ? -0.872 -5.915 3.237 1.00 92.62 99 ASP A O 1
ATOM 749 N N . GLY A 1 100 ? -2.637 -4.614 2.794 1.00 90.25 100 GLY A N 1
ATOM 750 C CA . GLY A 1 100 ? -2.432 -3.719 3.935 1.00 90.25 100 GLY A CA 1
ATOM 751 C C . GLY A 1 100 ? -2.481 -4.433 5.292 1.00 90.25 100 GLY A C 1
ATOM 752 O O . GLY A 1 100 ? -1.639 -4.172 6.157 1.00 90.25 100 GLY A O 1
ATOM 753 N N . LEU A 1 101 ? -3.417 -5.371 5.486 1.00 91.31 101 LEU A N 1
ATOM 754 C CA . LEU A 1 101 ? -3.488 -6.202 6.695 1.00 91.31 101 LEU A CA 1
ATOM 755 C C . LEU A 1 101 ? -2.253 -7.098 6.838 1.00 91.31 101 LEU A C 1
ATOM 757 O O . LEU A 1 101 ? -1.684 -7.193 7.927 1.00 91.31 101 LEU A O 1
ATOM 761 N N . ARG A 1 102 ? -1.805 -7.715 5.739 1.00 92.94 102 ARG A N 1
ATOM 762 C CA . ARG A 1 102 ? -0.593 -8.540 5.718 1.00 92.94 102 ARG A CA 1
ATOM 763 C C . ARG A 1 102 ? 0.646 -7.721 6.079 1.00 92.94 102 ARG A C 1
ATOM 765 O O . ARG A 1 102 ? 1.411 -8.147 6.940 1.00 92.94 102 ARG A O 1
ATOM 772 N N . HIS A 1 103 ? 0.831 -6.552 5.469 1.00 92.00 103 HIS A N 1
ATOM 773 C CA . HIS A 1 103 ? 1.928 -5.639 5.795 1.00 92.00 103 HIS A CA 1
ATOM 774 C C . HIS A 1 103 ? 1.901 -5.224 7.265 1.00 92.00 103 HIS A C 1
ATOM 776 O O . HIS A 1 103 ? 2.915 -5.322 7.954 1.00 92.00 103 HIS A O 1
ATOM 782 N N . SER A 1 104 ? 0.726 -4.846 7.772 1.00 90.00 104 SER A N 1
ATOM 783 C CA . SER A 1 104 ? 0.551 -4.478 9.179 1.00 90.00 104 SER A CA 1
ATOM 784 C C . SER A 1 104 ? 0.972 -5.614 10.111 1.00 90.00 104 SER A C 1
ATOM 786 O O . SER A 1 104 ? 1.689 -5.373 11.080 1.00 90.00 104 SER A O 1
ATOM 788 N N . TYR A 1 105 ? 0.584 -6.854 9.804 1.00 93.31 105 TYR A N 1
ATOM 789 C CA . TYR A 1 105 ? 0.978 -8.029 10.578 1.00 93.31 105 TYR A CA 1
ATOM 790 C C . TYR A 1 105 ? 2.493 -8.266 10.545 1.00 93.31 105 TYR A C 1
ATOM 792 O O . TYR A 1 105 ? 3.117 -8.354 11.602 1.00 93.31 105 TYR A O 1
ATOM 800 N N . VAL A 1 106 ? 3.089 -8.324 9.349 1.00 93.81 106 VAL A N 1
ATOM 801 C CA . VAL A 1 106 ? 4.516 -8.631 9.167 1.00 93.81 106 VAL A CA 1
ATOM 802 C C . VAL A 1 106 ? 5.394 -7.614 9.896 1.00 93.81 106 VAL A C 1
ATOM 804 O O . VAL A 1 106 ? 6.259 -8.023 10.670 1.00 93.81 106 VAL A O 1
ATOM 807 N N . PHE A 1 107 ? 5.115 -6.318 9.720 1.00 91.25 107 PHE A N 1
ATOM 808 C CA . PHE A 1 107 ? 5.903 -5.236 10.319 1.00 91.25 107 PHE A CA 1
ATOM 809 C C . PHE A 1 107 ? 5.662 -5.079 11.824 1.00 91.25 107 PHE A C 1
ATOM 811 O O . PHE A 1 107 ? 6.570 -4.695 12.559 1.00 91.25 107 PHE A O 1
ATOM 818 N N . THR A 1 108 ? 4.464 -5.41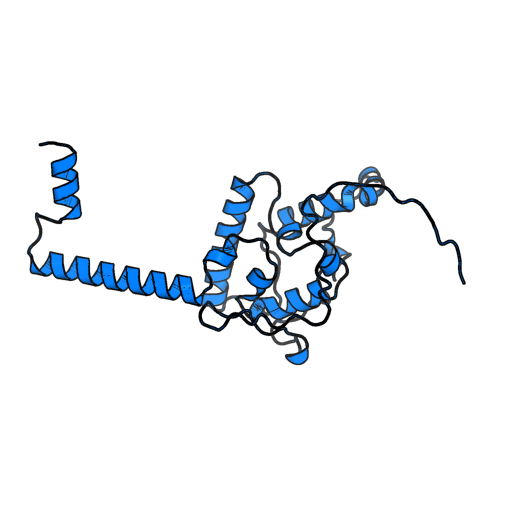2 12.319 1.00 90.62 108 THR A N 1
ATOM 819 C CA . THR A 1 108 ? 4.204 -5.442 13.770 1.00 90.62 108 THR A CA 1
ATOM 820 C C . THR A 1 108 ? 4.972 -6.579 14.436 1.00 90.62 108 THR A C 1
ATOM 822 O O . THR A 1 108 ? 5.552 -6.394 15.504 1.00 90.62 108 THR A O 1
ATOM 825 N N . MET A 1 109 ? 5.012 -7.747 13.791 1.00 95.56 109 MET A N 1
ATOM 826 C CA . MET A 1 109 ? 5.723 -8.923 14.296 1.00 95.56 109 MET A CA 1
ATOM 827 C C . MET A 1 109 ? 7.227 -8.900 14.004 1.00 95.56 109 MET A C 1
ATOM 829 O O . MET A 1 109 ? 7.941 -9.779 14.480 1.00 95.56 109 MET A O 1
ATOM 833 N N . ARG A 1 110 ? 7.717 -7.905 13.251 1.00 91.50 110 ARG A N 1
ATOM 834 C CA . ARG A 1 110 ? 9.122 -7.778 12.825 1.00 91.50 110 ARG A CA 1
ATOM 835 C C . ARG A 1 110 ? 9.635 -9.021 12.100 1.00 91.50 110 ARG A C 1
ATOM 837 O O . ARG A 1 110 ? 10.731 -9.513 12.361 1.00 91.50 110 ARG A O 1
ATOM 844 N N . THR A 1 111 ? 8.787 -9.565 11.235 1.00 93.56 111 THR A N 1
ATOM 845 C CA . THR A 1 111 ? 9.067 -10.785 10.460 1.00 93.56 111 THR A CA 1
ATOM 846 C C . THR A 1 111 ? 9.437 -10.477 9.012 1.00 93.56 111 THR A C 1
ATOM 848 O O . THR A 1 111 ? 9.553 -11.386 8.192 1.00 93.56 111 THR A O 1
ATOM 851 N N . GLU A 1 112 ? 9.618 -9.199 8.676 1.00 91.94 112 GLU A N 1
ATOM 852 C CA . GLU A 1 112 ? 10.055 -8.774 7.356 1.00 91.94 112 GLU A CA 1
ATOM 853 C C . GLU A 1 112 ? 11.480 -9.256 7.036 1.00 91.94 112 GLU A C 1
ATOM 855 O O . GLU A 1 112 ? 12.385 -9.167 7.874 1.00 91.94 112 GLU A O 1
ATOM 860 N N . PRO A 1 113 ? 11.719 -9.747 5.808 1.00 91.25 113 PRO A N 1
ATOM 861 C CA . PRO A 1 113 ? 13.068 -10.038 5.350 1.00 91.25 113 PRO A CA 1
ATOM 862 C C . PRO A 1 113 ? 13.875 -8.743 5.207 1.00 91.25 113 PRO A C 1
ATOM 864 O O . PRO A 1 113 ? 13.334 -7.666 4.956 1.00 91.25 113 PRO A O 1
ATOM 867 N N . GLN A 1 114 ? 15.203 -8.854 5.302 1.00 90.62 114 GLN A N 1
ATOM 868 C CA . GLN A 1 114 ? 16.078 -7.705 5.053 1.00 90.62 114 GLN A CA 1
ATOM 869 C C . GLN A 1 114 ? 15.972 -7.206 3.614 1.00 90.62 114 GLN A C 1
ATOM 871 O O . GLN A 1 114 ? 16.128 -6.014 3.393 1.00 90.62 114 GLN A O 1
ATOM 876 N N . VAL A 1 115 ? 15.696 -8.083 2.651 1.00 89.50 115 VAL A N 1
ATOM 877 C CA . VAL A 1 115 ? 15.393 -7.706 1.269 1.00 89.50 115 VAL A CA 1
ATOM 878 C C . VAL A 1 115 ? 13.906 -7.930 1.052 1.00 89.50 115 VAL A C 1
ATOM 880 O O . VAL A 1 115 ? 13.431 -9.056 1.159 1.00 89.50 115 VAL A O 1
ATOM 883 N N . LEU A 1 116 ? 13.169 -6.849 0.806 1.00 89.19 116 LEU A N 1
ATOM 884 C CA . LEU A 1 116 ? 11.730 -6.918 0.579 1.00 89.19 116 LEU A CA 1
ATOM 885 C C . LEU A 1 116 ? 11.440 -7.510 -0.798 1.00 89.19 116 LEU A C 1
ATOM 887 O O . LEU A 1 116 ? 11.968 -7.043 -1.805 1.00 89.19 116 LEU A O 1
ATOM 891 N N . GLU A 1 117 ? 10.548 -8.493 -0.831 1.00 89.12 117 GLU A N 1
ATOM 892 C CA . GLU A 1 117 ? 10.134 -9.180 -2.050 1.00 89.12 117 GLU A CA 1
ATOM 893 C C . GLU A 1 117 ? 8.619 -9.095 -2.231 1.00 89.12 117 GLU A C 1
ATOM 895 O O . GLU A 1 117 ? 7.857 -8.984 -1.264 1.00 89.12 117 GLU A O 1
ATOM 900 N N . LEU A 1 118 ? 8.169 -9.167 -3.487 1.00 90.94 118 LEU A N 1
ATOM 901 C CA . LEU A 1 118 ? 6.746 -9.243 -3.795 1.00 90.94 118 LEU A CA 1
ATOM 902 C C . LEU A 1 118 ? 6.169 -10.539 -3.224 1.00 90.94 118 LEU A C 1
ATOM 904 O O . LEU A 1 118 ? 6.705 -11.629 -3.427 1.00 90.94 118 LEU A O 1
ATOM 908 N N . SER A 1 119 ? 5.016 -10.431 -2.568 1.00 92.50 119 SER A N 1
ATOM 909 C CA . SER A 1 119 ? 4.261 -11.611 -2.164 1.00 92.50 119 SER A CA 1
ATOM 910 C C . SER A 1 119 ? 3.812 -12.413 -3.392 1.00 92.50 119 SER A C 1
ATOM 912 O O . SER A 1 119 ? 3.606 -11.858 -4.473 1.00 92.50 119 SER A O 1
ATOM 914 N N . ALA A 1 120 ? 3.577 -13.717 -3.221 1.00 93.88 120 ALA A N 1
ATOM 915 C CA . ALA A 1 120 ? 3.082 -14.575 -4.301 1.00 93.88 120 ALA A CA 1
ATOM 916 C C . ALA A 1 120 ? 1.789 -14.041 -4.957 1.00 93.88 120 ALA A C 1
ATOM 918 O O . ALA A 1 120 ? 1.596 -14.218 -6.155 1.00 93.88 120 ALA A O 1
ATOM 919 N N . ALA A 1 121 ? 0.937 -13.349 -4.190 1.00 94.00 121 ALA A N 1
ATOM 920 C CA . ALA A 1 121 ? -0.280 -12.715 -4.695 1.00 94.00 121 ALA A CA 1
ATOM 921 C C . ALA A 1 121 ? -0.008 -11.404 -5.458 1.00 94.00 121 ALA A C 1
ATOM 923 O O . ALA A 1 121 ? -0.741 -11.077 -6.387 1.00 94.00 121 ALA A O 1
ATOM 924 N N . ALA A 1 122 ? 1.044 -10.662 -5.098 1.00 94.50 122 ALA A N 1
ATOM 925 C CA . ALA A 1 122 ? 1.414 -9.411 -5.760 1.00 94.50 122 ALA A CA 1
ATOM 926 C C . ALA A 1 122 ? 2.139 -9.630 -7.097 1.00 94.50 122 ALA A C 1
ATOM 928 O O . ALA A 1 122 ? 2.011 -8.804 -7.996 1.00 94.50 122 ALA A O 1
ATOM 929 N N . VAL A 1 123 ? 2.868 -10.741 -7.257 1.00 95.00 123 VAL A N 1
ATOM 930 C CA . VAL A 1 123 ? 3.589 -11.080 -8.500 1.00 95.00 123 VAL A CA 1
ATOM 931 C C . VAL A 1 123 ? 2.702 -10.986 -9.756 1.00 95.00 123 VAL A C 1
ATOM 933 O O . VAL A 1 123 ? 3.053 -10.221 -10.656 1.00 95.00 123 VAL A O 1
ATOM 936 N N . PRO A 1 124 ? 1.556 -11.688 -9.861 1.00 94.69 124 PRO A N 1
ATOM 937 C CA . PRO A 1 124 ? 0.719 -11.606 -11.061 1.00 94.69 124 PRO A CA 1
ATOM 938 C C . PRO A 1 124 ? 0.088 -10.220 -11.262 1.00 94.69 124 PRO A C 1
ATOM 940 O O . PRO A 1 124 ? -0.089 -9.794 -12.403 1.00 94.69 124 PRO A O 1
ATOM 943 N N . VAL A 1 125 ? -0.208 -9.493 -10.178 1.00 96.06 125 VAL A N 1
ATOM 944 C CA . VAL A 1 125 ? -0.750 -8.124 -10.238 1.00 96.06 125 VAL A CA 1
ATOM 945 C C . VAL A 1 125 ? 0.266 -7.176 -10.871 1.00 96.06 125 VAL A C 1
ATOM 947 O O . VAL A 1 125 ? -0.047 -6.500 -11.850 1.00 96.06 125 VAL A O 1
ATOM 950 N N . VAL A 1 126 ? 1.502 -7.172 -10.365 1.00 95.44 126 VAL A N 1
ATOM 951 C CA . VAL A 1 126 ? 2.566 -6.297 -10.873 1.00 95.44 126 VAL A CA 1
ATOM 952 C C . VAL A 1 126 ? 2.917 -6.649 -12.316 1.00 95.44 126 VAL A C 1
ATOM 954 O O . VAL A 1 126 ? 2.990 -5.750 -13.148 1.00 95.44 126 VAL A O 1
ATOM 957 N N . GLN A 1 127 ? 3.038 -7.938 -12.650 1.00 94.94 127 GLN A N 1
ATOM 958 C CA . GLN A 1 127 ? 3.302 -8.380 -14.025 1.00 94.94 127 GLN A CA 1
ATOM 959 C C . GLN A 1 127 ? 2.223 -7.892 -15.000 1.00 94.94 127 GLN A C 1
ATOM 961 O O . GLN A 1 127 ? 2.539 -7.347 -16.060 1.00 94.94 127 GLN A O 1
ATOM 966 N N . THR A 1 128 ? 0.949 -8.044 -14.630 1.00 95.06 128 THR A N 1
ATOM 967 C CA . THR A 1 128 ? -0.182 -7.587 -15.451 1.00 95.06 128 THR A CA 1
ATOM 968 C C . THR A 1 128 ? -0.151 -6.073 -15.639 1.00 95.06 128 THR A C 1
ATOM 970 O O . THR A 1 128 ? -0.395 -5.581 -16.738 1.00 95.06 128 THR A O 1
ATOM 973 N N . ASN A 1 129 ? 0.207 -5.321 -14.598 1.00 95.94 129 ASN A N 1
ATOM 974 C CA . ASN A 1 129 ? 0.293 -3.866 -14.663 1.00 95.94 129 ASN A CA 1
ATOM 975 C C . ASN A 1 129 ? 1.485 -3.364 -15.490 1.00 95.94 129 ASN A C 1
ATOM 977 O O . ASN A 1 129 ? 1.329 -2.384 -16.218 1.00 95.94 129 ASN A O 1
ATOM 981 N N . CYS A 1 130 ? 2.635 -4.051 -15.460 1.00 93.81 130 CYS A N 1
ATOM 982 C CA . CYS A 1 130 ? 3.740 -3.774 -16.382 1.00 93.81 130 CYS A CA 1
ATOM 983 C C . CYS A 1 130 ? 3.267 -3.913 -17.833 1.00 93.81 130 CYS A C 1
ATOM 985 O O . CYS A 1 130 ? 3.414 -2.998 -18.640 1.00 93.81 130 CYS A O 1
ATOM 987 N N . VAL A 1 131 ? 2.637 -5.045 -18.141 1.00 93.00 131 VAL A N 1
ATOM 988 C CA . VAL A 1 131 ? 2.109 -5.357 -19.471 1.00 93.00 131 VAL A CA 1
ATOM 989 C C . VAL A 1 131 ? 1.021 -4.379 -19.910 1.00 93.00 131 VAL A C 1
ATOM 991 O O . VAL A 1 131 ? 0.971 -4.026 -21.082 1.00 93.00 131 VAL A O 1
ATOM 994 N N . ARG A 1 132 ? 0.156 -3.931 -18.997 1.00 94.12 132 ARG A N 1
ATOM 995 C CA . ARG A 1 132 ? -0.938 -2.996 -19.295 1.00 94.12 132 ARG A CA 1
ATOM 996 C C . ARG A 1 132 ? -0.426 -1.682 -19.880 1.00 94.12 132 ARG A C 1
ATOM 998 O O . ARG A 1 132 ? -1.015 -1.180 -20.829 1.00 94.12 132 ARG A O 1
ATOM 1005 N N . CYS A 1 133 ? 0.647 -1.133 -19.315 1.00 94.75 133 CYS A N 1
ATOM 1006 C CA . CYS A 1 133 ? 1.226 0.127 -19.783 1.00 94.75 133 CYS A CA 1
ATOM 1007 C C . CYS A 1 133 ? 2.244 -0.069 -20.914 1.00 94.75 133 CYS A C 1
ATOM 1009 O O . CYS A 1 133 ? 2.417 0.833 -21.725 1.00 94.75 133 CYS A O 1
ATOM 1011 N N . HIS A 1 134 ? 2.900 -1.232 -20.978 1.00 93.00 134 HIS A N 1
ATOM 1012 C CA . HIS A 1 134 ? 3.920 -1.540 -21.984 1.00 93.00 134 HIS A CA 1
ATOM 1013 C C . HIS A 1 134 ? 3.427 -2.443 -23.125 1.00 93.00 134 HIS A C 1
ATOM 1015 O O . HIS A 1 134 ? 4.235 -3.081 -23.799 1.00 93.00 134 HIS A O 1
ATOM 1021 N N . ALA A 1 135 ? 2.110 -2.544 -23.329 1.00 90.62 135 ALA A N 1
ATOM 1022 C CA . ALA A 1 135 ? 1.513 -3.484 -24.276 1.00 90.62 135 ALA A CA 1
ATOM 1023 C C . ALA A 1 1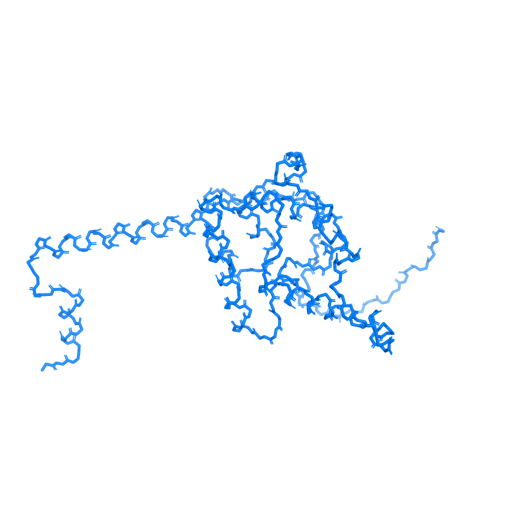35 ? 2.075 -3.305 -25.695 1.00 90.62 135 ALA A C 1
ATOM 1025 O O . ALA A 1 135 ? 2.500 -4.288 -26.302 1.00 90.62 135 ALA A O 1
ATOM 1026 N N . ASP A 1 136 ? 2.160 -2.057 -26.157 1.00 91.06 136 ASP A N 1
ATOM 1027 C CA . ASP A 1 136 ? 2.633 -1.706 -27.499 1.00 91.06 136 ASP A CA 1
ATOM 1028 C C . ASP A 1 136 ? 4.117 -2.058 -27.687 1.00 91.06 136 ASP A C 1
ATOM 1030 O O . ASP A 1 136 ? 4.521 -2.600 -28.712 1.00 91.06 136 ASP A O 1
ATOM 1034 N N . GLN A 1 137 ? 4.957 -1.820 -26.672 1.00 88.69 137 GLN A N 1
ATOM 1035 C CA . GLN A 1 137 ? 6.383 -2.169 -26.737 1.00 88.69 137 GLN A CA 1
ATOM 1036 C C . GLN A 1 137 ? 6.615 -3.684 -26.677 1.00 88.69 137 GLN A C 1
ATOM 1038 O O . GLN A 1 137 ? 7.649 -4.172 -27.134 1.00 88.69 137 GLN A O 1
ATOM 1043 N N . LEU A 1 138 ? 5.669 -4.431 -26.104 1.00 86.06 138 LEU A N 1
ATOM 1044 C CA . LEU A 1 138 ? 5.744 -5.882 -25.948 1.00 86.06 138 LEU A CA 1
ATOM 1045 C C . LEU A 1 138 ? 5.081 -6.652 -27.096 1.00 86.06 138 LEU A C 1
ATOM 1047 O O . LEU A 1 138 ? 5.210 -7.876 -27.136 1.00 86.06 138 LEU A O 1
ATOM 1051 N N . GLU A 1 139 ? 4.403 -5.982 -28.029 1.00 82.88 139 GLU A N 1
ATOM 1052 C CA . GLU A 1 139 ? 3.649 -6.623 -29.114 1.00 82.88 139 GLU A 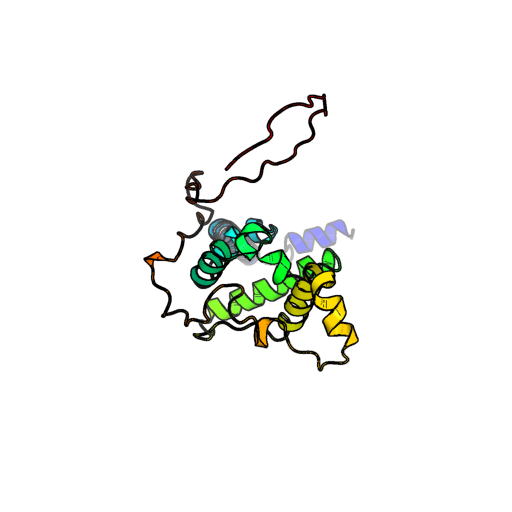CA 1
ATOM 1053 C C . GLU A 1 139 ? 4.530 -7.577 -29.938 1.00 82.88 139 GLU A C 1
ATOM 1055 O O . GLU A 1 139 ? 4.218 -8.759 -30.076 1.00 82.88 139 GLU A O 1
ATOM 1060 N N . MET A 1 140 ? 5.703 -7.109 -30.375 1.00 73.69 140 MET A N 1
ATOM 1061 C CA . MET A 1 140 ? 6.647 -7.912 -31.165 1.00 73.69 140 MET A CA 1
ATOM 1062 C C . MET A 1 140 ? 7.265 -9.076 -30.377 1.00 73.69 140 MET A C 1
ATOM 1064 O O . MET A 1 140 ? 7.548 -10.126 -30.948 1.00 73.69 140 MET A O 1
ATOM 1068 N N . VAL A 1 141 ? 7.466 -8.915 -29.065 1.00 73.31 141 VAL A N 1
ATOM 1069 C CA . VAL A 1 141 ? 8.025 -9.971 -28.200 1.00 73.31 141 VAL A CA 1
ATOM 1070 C C . VAL A 1 141 ? 7.000 -11.083 -27.978 1.00 73.31 141 VAL A C 1
ATOM 1072 O O . VAL A 1 141 ? 7.349 -12.260 -27.973 1.00 73.31 141 VAL A O 1
ATOM 1075 N N . ARG A 1 142 ? 5.718 -10.723 -27.857 1.00 71.19 142 ARG A N 1
ATOM 1076 C CA . ARG A 1 142 ? 4.613 -11.679 -27.697 1.00 71.19 142 ARG A CA 1
ATOM 1077 C C . ARG A 1 142 ? 4.410 -12.565 -28.922 1.00 71.19 142 ARG A C 1
ATOM 1079 O O . ARG A 1 142 ? 4.045 -13.724 -28.768 1.00 71.19 142 ARG A O 1
ATOM 1086 N N . LEU A 1 143 ? 4.684 -12.043 -30.117 1.00 71.69 143 LEU A N 1
ATOM 1087 C CA . LEU A 1 143 ? 4.606 -12.799 -31.371 1.00 71.69 143 LEU A CA 1
ATOM 1088 C C . LEU A 1 143 ? 5.744 -13.819 -31.536 1.00 71.69 143 LEU A C 1
ATOM 1090 O O . LEU A 1 143 ? 5.623 -14.738 -32.338 1.00 71.69 143 LEU A O 1
ATOM 1094 N N . ALA A 1 144 ? 6.839 -13.679 -30.784 1.00 73.31 144 ALA A N 1
ATOM 1095 C CA . ALA A 1 144 ? 8.035 -14.508 -30.924 1.00 73.31 144 ALA A CA 1
ATOM 1096 C C . ALA A 1 144 ? 7.999 -15.832 -30.122 1.00 73.31 144 ALA A C 1
ATOM 1098 O O . ALA A 1 144 ? 9.050 -16.443 -29.942 1.00 73.31 144 ALA A O 1
ATOM 1099 N N . GLU A 1 145 ? 6.829 -16.262 -29.615 1.00 62.03 145 GLU A N 1
ATOM 1100 C CA . GLU A 1 145 ? 6.622 -17.492 -28.810 1.00 62.03 145 GLU A CA 1
ATOM 1101 C C . GLU A 1 145 ? 7.680 -17.716 -27.706 1.00 62.03 145 GLU A C 1
ATOM 1103 O O . GLU A 1 145 ? 8.088 -18.837 -27.392 1.00 62.03 145 GLU A O 1
ATOM 1108 N N . THR A 1 146 ? 8.158 -16.637 -27.084 1.00 68.12 146 THR A N 1
ATOM 1109 C CA . THR A 1 146 ? 9.130 -16.748 -25.994 1.00 68.12 146 THR A CA 1
ATOM 1110 C C . THR A 1 146 ? 8.452 -17.217 -24.711 1.00 68.12 146 THR A C 1
ATOM 1112 O O . THR A 1 146 ? 7.325 -16.816 -24.426 1.00 68.12 146 THR A O 1
ATOM 1115 N N . GLN A 1 147 ? 9.157 -18.003 -23.889 1.00 67.69 147 GLN A N 1
ATOM 1116 C CA . GLN A 1 147 ? 8.690 -18.341 -22.540 1.00 67.69 147 GLN A CA 1
ATOM 1117 C C . GLN A 1 147 ? 8.355 -17.066 -21.754 1.00 67.69 147 GLN A C 1
ATOM 1119 O O . GLN A 1 147 ? 9.166 -16.136 -21.718 1.00 67.69 147 GLN A O 1
ATOM 1124 N N . GLU A 1 148 ? 7.192 -17.036 -21.098 1.00 71.81 148 GLU A N 1
ATOM 1125 C CA . GLU A 1 148 ? 6.807 -15.903 -20.258 1.00 71.81 148 GLU A CA 1
ATOM 1126 C C . GLU A 1 148 ? 7.785 -15.756 -19.084 1.00 71.81 148 GLU A C 1
ATOM 1128 O O . GLU A 1 148 ? 7.874 -16.611 -18.201 1.00 71.81 148 GLU A O 1
ATOM 1133 N N . ARG A 1 149 ? 8.538 -14.652 -19.082 1.00 85.25 149 ARG A N 1
ATOM 1134 C CA . ARG A 1 149 ? 9.392 -14.218 -17.969 1.00 85.25 149 ARG A CA 1
ATOM 1135 C C . ARG A 1 149 ? 8.761 -13.025 -17.276 1.00 85.25 149 ARG A C 1
ATOM 1137 O O . ARG A 1 149 ? 8.002 -12.269 -17.888 1.00 85.25 149 ARG A O 1
ATOM 1144 N N . ARG A 1 150 ? 9.105 -12.816 -16.007 1.00 90.31 150 ARG A N 1
ATOM 1145 C CA . ARG A 1 150 ? 8.655 -11.614 -15.304 1.00 90.31 150 ARG A CA 1
ATOM 1146 C C . ARG A 1 150 ? 9.427 -10.427 -15.851 1.00 90.31 150 ARG A C 1
ATOM 1148 O O . ARG A 1 150 ? 10.629 -10.524 -16.097 1.00 90.31 150 ARG A O 1
ATOM 1155 N N . CYS A 1 151 ? 8.761 -9.286 -16.002 1.00 90.44 151 CYS A N 1
ATOM 1156 C CA . CYS A 1 151 ? 9.391 -8.080 -16.541 1.00 90.44 151 CYS A CA 1
ATOM 1157 C C . CYS A 1 151 ? 10.664 -7.719 -15.756 1.00 90.44 151 CYS A C 1
ATOM 1159 O O . CYS A 1 151 ? 11.689 -7.360 -16.335 1.00 90.44 151 CYS A O 1
ATOM 1161 N N . TRP A 1 152 ? 10.622 -7.880 -14.433 1.00 89.81 152 TRP A N 1
ATOM 1162 C CA . TRP A 1 152 ? 11.727 -7.537 -13.544 1.00 89.81 152 TRP A CA 1
ATOM 1163 C C . TRP A 1 152 ? 12.815 -8.609 -13.407 1.00 89.81 152 TRP A C 1
ATOM 1165 O O . TRP A 1 152 ? 13.808 -8.353 -12.733 1.00 89.81 152 TRP A O 1
ATOM 1175 N N . ASP A 1 153 ? 12.696 -9.768 -14.069 1.00 88.44 153 ASP A N 1
ATOM 1176 C CA . ASP A 1 153 ? 13.808 -10.731 -14.135 1.00 88.44 153 ASP A CA 1
ATOM 1177 C C . ASP A 1 153 ? 15.000 -10.114 -14.896 1.00 88.44 153 ASP A C 1
ATOM 1179 O O . ASP A 1 153 ? 16.163 -10.333 -14.546 1.00 88.44 153 ASP A O 1
ATOM 1183 N N . CYS A 1 154 ? 14.705 -9.278 -15.902 1.00 87.44 154 CYS A N 1
ATOM 1184 C CA . CYS A 1 154 ? 15.691 -8.475 -16.631 1.00 87.44 154 CYS A CA 1
ATOM 1185 C C . CYS A 1 154 ? 15.687 -7.002 -16.194 1.00 87.44 154 CYS A C 1
ATOM 1187 O O . CYS A 1 154 ? 16.749 -6.409 -16.013 1.00 87.44 154 CYS A O 1
ATOM 1189 N N . HIS A 1 155 ? 14.515 -6.398 -15.982 1.00 88.88 155 HIS A N 1
ATOM 1190 C CA . HIS A 1 155 ? 14.421 -5.022 -15.495 1.00 88.88 155 HIS A CA 1
ATOM 1191 C C . HIS A 1 155 ? 14.531 -5.001 -13.965 1.00 88.88 155 HIS A C 1
ATOM 1193 O O . HIS A 1 155 ? 13.539 -4.880 -13.274 1.00 88.88 155 HIS A O 1
ATOM 1199 N N . GLN A 1 156 ? 15.725 -5.128 -13.393 1.00 79.81 156 GLN A N 1
ATOM 1200 C CA . GLN A 1 156 ? 15.859 -5.311 -11.934 1.00 79.81 156 GLN A CA 1
ATOM 1201 C C . GLN A 1 156 ? 15.733 -4.014 -11.102 1.00 79.81 156 GLN A C 1
ATOM 1203 O O . GLN A 1 156 ? 15.736 -4.073 -9.878 1.00 79.81 156 GLN A O 1
ATOM 1208 N N . ASN A 1 157 ? 15.581 -2.845 -11.743 1.00 76.12 157 ASN A N 1
ATOM 1209 C CA . ASN A 1 157 ? 15.711 -1.527 -11.100 1.00 76.12 157 ASN A CA 1
ATOM 1210 C C . ASN A 1 157 ? 14.483 -0.602 -11.257 1.00 76.12 157 ASN A C 1
ATOM 1212 O O . ASN A 1 157 ? 14.644 0.615 -11.359 1.00 76.12 157 ASN A O 1
ATOM 1216 N N . ILE A 1 158 ? 13.250 -1.134 -11.265 1.00 83.44 158 ILE A N 1
ATOM 1217 C CA . ILE A 1 158 ? 12.013 -0.312 -11.372 1.00 83.44 158 ILE A CA 1
ATOM 1218 C C . ILE A 1 158 ? 11.963 0.732 -10.245 1.00 83.44 158 ILE A C 1
ATOM 1220 O O . ILE A 1 158 ? 11.560 1.876 -10.464 1.00 83.44 158 ILE A O 1
ATOM 1224 N N . HIS A 1 159 ? 12.432 0.342 -9.059 1.00 84.81 159 HIS A N 1
ATOM 1225 C CA . HIS A 1 159 ? 12.580 1.194 -7.884 1.00 84.81 159 HIS A CA 1
ATOM 1226 C C . HIS A 1 159 ? 14.048 1.231 -7.427 1.00 84.81 159 HIS A C 1
ATOM 1228 O O . HIS A 1 159 ? 14.332 1.146 -6.235 1.00 84.81 159 HIS A O 1
ATOM 1234 N N . GLY A 1 160 ? 14.993 1.346 -8.366 1.00 77.94 160 GLY A N 1
ATOM 1235 C CA . GLY A 1 160 ? 16.431 1.343 -8.072 1.00 77.94 160 GLY A CA 1
ATOM 1236 C C . GLY A 1 160 ? 16.973 -0.023 -7.638 1.00 77.94 160 GLY A C 1
ATOM 1237 O O . GLY A 1 160 ? 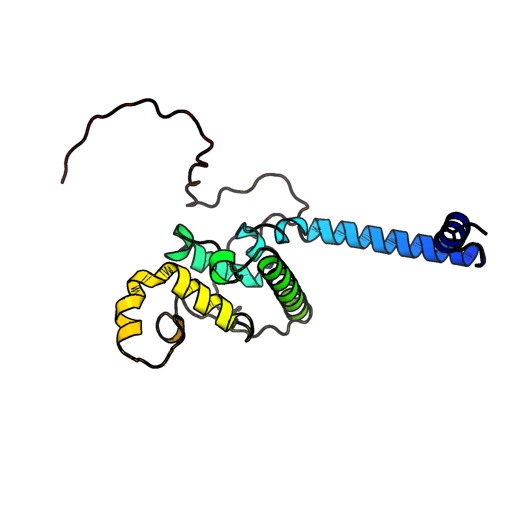16.270 -1.026 -7.704 1.00 77.94 160 GLY A O 1
ATOM 1238 N N . GLU A 1 161 ? 18.239 -0.047 -7.216 1.00 79.25 161 GLU A N 1
ATOM 1239 C CA . GLU A 1 161 ? 18.929 -1.281 -6.826 1.00 79.25 161 GLU A CA 1
ATOM 1240 C C . GLU A 1 161 ? 18.249 -1.994 -5.653 1.00 79.25 161 GLU A C 1
ATOM 1242 O O . GLU A 1 161 ? 17.841 -1.369 -4.667 1.00 79.25 161 GLU A O 1
ATOM 1247 N N . VAL A 1 162 ? 18.219 -3.327 -5.729 1.00 78.12 162 VAL A N 1
ATOM 1248 C CA . VAL A 1 162 ? 17.816 -4.188 -4.616 1.00 78.12 162 VAL A CA 1
ATOM 1249 C C . VAL A 1 162 ? 18.816 -4.016 -3.475 1.00 78.12 162 VAL A C 1
ATOM 1251 O O . VAL A 1 162 ? 20.000 -4.325 -3.602 1.00 78.12 162 VAL A O 1
ATOM 1254 N N . ARG A 1 163 ? 18.335 -3.502 -2.344 1.00 81.00 163 ARG A N 1
ATOM 1255 C CA . ARG A 1 163 ? 19.137 -3.244 -1.144 1.00 81.00 163 ARG A CA 1
ATOM 1256 C C . ARG A 1 163 ? 18.443 -3.814 0.078 1.00 81.00 163 ARG A C 1
ATOM 1258 O O . ARG A 1 163 ? 17.218 -3.920 0.115 1.00 81.00 163 ARG A O 1
ATOM 1265 N N . SER A 1 164 ? 19.235 -4.148 1.092 1.00 85.69 164 SER A N 1
ATOM 1266 C CA . SER A 1 164 ? 18.680 -4.501 2.391 1.00 85.69 164 SER A CA 1
ATOM 1267 C C . SER A 1 164 ? 18.063 -3.275 3.076 1.00 85.69 164 SER A C 1
ATOM 1269 O O . SER A 1 164 ? 18.503 -2.145 2.853 1.00 85.69 164 SER A O 1
ATOM 1271 N N . LEU A 1 165 ? 17.096 -3.487 3.971 1.00 82.75 165 LEU A N 1
ATOM 1272 C CA . LEU A 1 165 ? 16.478 -2.442 4.798 1.00 82.75 165 LEU A CA 1
ATOM 1273 C C . LEU A 1 165 ? 17.509 -1.645 5.612 1.00 82.75 165 LEU A C 1
ATOM 1275 O O . LEU A 1 165 ? 17.317 -0.461 5.882 1.00 82.75 165 LEU A O 1
ATOM 1279 N N . SER A 1 166 ? 18.619 -2.291 5.970 1.00 82.06 166 SER A N 1
ATOM 1280 C CA . SER A 1 166 ? 19.739 -1.686 6.698 1.00 82.06 166 SER A CA 1
ATOM 1281 C C . SER A 1 166 ? 20.753 -0.979 5.783 1.00 82.06 166 SER A C 1
ATOM 1283 O O . SER A 1 166 ? 21.596 -0.230 6.266 1.00 82.06 166 SER A O 1
ATOM 1285 N N . GLY A 1 167 ? 20.696 -1.216 4.469 1.00 79.12 167 GLY A N 1
ATOM 1286 C CA . GLY A 1 167 ? 21.671 -0.735 3.485 1.00 79.12 167 GLY A CA 1
ATOM 1287 C C . GLY A 1 167 ? 21.325 0.605 2.830 1.00 79.12 167 GLY A C 1
ATOM 1288 O O . GLY A 1 167 ? 22.098 1.095 2.006 1.00 79.12 167 GLY A O 1
ATOM 1289 N N . SER A 1 168 ? 20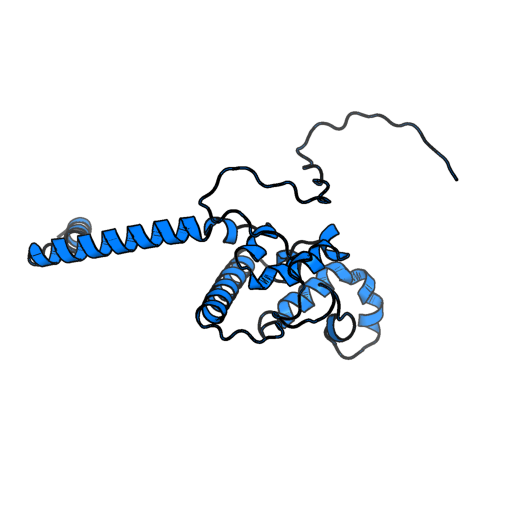.172 1.204 3.148 1.00 72.00 168 SER A N 1
ATOM 1290 C CA . SER A 1 168 ? 19.777 2.508 2.604 1.00 72.00 168 SER A CA 1
ATOM 1291 C C . SER A 1 168 ? 20.326 3.667 3.454 1.00 72.00 168 SER A C 1
ATOM 1293 O O . SER A 1 168 ? 19.932 3.775 4.622 1.00 72.00 168 SER A O 1
ATOM 1295 N N . PRO A 1 169 ? 21.157 4.568 2.892 1.00 74.62 169 PRO A N 1
ATOM 1296 C CA . PRO A 1 169 ? 21.631 5.758 3.595 1.00 74.62 169 PRO A CA 1
ATOM 1297 C C . PRO A 1 169 ? 20.454 6.604 4.120 1.00 74.62 169 PRO A C 1
ATOM 1299 O O . PRO A 1 169 ? 19.514 6.864 3.356 1.00 74.62 169 PRO A O 1
ATOM 1302 N N . PRO A 1 170 ? 20.447 7.022 5.403 1.00 74.81 170 PRO A N 1
ATOM 1303 C CA . PRO A 1 170 ? 19.413 7.895 5.964 1.00 74.81 170 PRO A CA 1
ATOM 1304 C C . PRO A 1 170 ? 19.163 9.165 5.146 1.00 74.81 170 PRO A C 1
ATOM 1306 O O . PRO A 1 170 ? 18.025 9.611 5.054 1.00 74.81 170 PRO A O 1
ATOM 1309 N N . GLU A 1 171 ? 20.198 9.689 4.498 1.00 78.31 171 GLU A N 1
ATOM 1310 C CA . GLU A 1 171 ? 20.191 10.920 3.707 1.00 78.31 171 GLU A CA 1
ATOM 1311 C C . GLU A 1 171 ? 19.333 10.799 2.439 1.00 78.31 171 GLU A C 1
ATOM 1313 O O . GLU A 1 171 ? 18.865 11.800 1.904 1.00 78.31 171 GLU A O 1
ATOM 1318 N N . LEU A 1 172 ? 19.104 9.573 1.956 1.00 76.31 172 LEU A N 1
ATOM 1319 C CA . LEU A 1 172 ? 18.279 9.308 0.777 1.00 76.31 172 LEU A CA 1
ATOM 1320 C C . LEU A 1 172 ? 16.798 9.091 1.113 1.00 76.31 172 LEU A C 1
ATOM 1322 O O . LEU A 1 172 ? 15.997 8.962 0.184 1.00 76.31 172 LEU A O 1
ATOM 1326 N N . ARG A 1 173 ? 16.431 9.011 2.400 1.00 79.56 173 ARG A N 1
ATOM 1327 C CA . ARG A 1 173 ? 15.068 8.693 2.848 1.00 79.56 173 ARG A CA 1
ATOM 1328 C C . ARG A 1 173 ? 14.290 9.975 3.167 1.00 79.56 173 ARG A C 1
ATOM 1330 O O . ARG A 1 173 ? 14.744 10.758 4.000 1.00 79.56 173 ARG A O 1
ATOM 1337 N N . PRO A 1 174 ? 13.113 10.204 2.554 1.00 84.75 174 PRO A N 1
ATOM 1338 C CA . PRO A 1 174 ? 12.288 11.352 2.903 1.00 84.75 174 PRO A CA 1
ATOM 1339 C C . PRO A 1 174 ? 11.760 11.237 4.335 1.00 84.75 174 PRO A C 1
ATOM 1341 O O . PRO A 1 174 ? 11.568 10.139 4.865 1.00 84.75 174 PRO A O 1
ATOM 1344 N N . SER A 1 175 ? 11.475 12.389 4.940 1.00 84.62 175 SER A N 1
ATOM 1345 C CA . SER A 1 175 ? 10.715 12.462 6.187 1.00 84.62 175 SER A CA 1
ATOM 1346 C C . SER A 1 175 ? 9.337 11.827 6.013 1.00 84.62 175 SER A C 1
ATOM 1348 O O . SER A 1 175 ? 8.692 12.031 4.982 1.00 84.62 175 SER A O 1
ATOM 1350 N N . LEU A 1 176 ? 8.865 11.116 7.038 1.00 83.44 176 LEU A N 1
ATOM 1351 C CA . LEU A 1 176 ? 7.512 10.564 7.033 1.00 83.44 176 LEU A CA 1
ATOM 1352 C C . LEU A 1 176 ? 6.472 11.697 6.993 1.00 83.44 176 LEU A C 1
ATOM 1354 O O . LEU A 1 176 ? 6.700 12.754 7.596 1.00 83.44 176 LEU A O 1
ATOM 1358 N N . PRO A 1 177 ? 5.318 11.479 6.343 1.00 79.19 177 PRO A N 1
ATOM 1359 C CA . PRO A 1 177 ? 4.193 12.391 6.438 1.00 79.19 177 PRO A CA 1
ATOM 1360 C C . PRO A 1 177 ? 3.774 12.599 7.904 1.00 79.19 177 PRO A C 1
ATOM 1362 O O . PRO A 1 177 ? 3.931 11.694 8.729 1.00 79.19 177 PRO A O 1
ATOM 1365 N N . PRO A 1 178 ? 3.200 13.763 8.257 1.00 73.88 178 PRO A N 1
ATOM 1366 C CA . PRO A 1 178 ? 2.680 13.993 9.598 1.00 73.88 178 PRO A CA 1
ATOM 1367 C C . PRO A 1 178 ? 1.661 12.914 9.983 1.00 73.88 178 PRO A C 1
ATOM 1369 O O . PRO A 1 178 ? 0.658 12.718 9.295 1.00 73.88 178 PRO A O 1
ATOM 1372 N N . ALA A 1 179 ? 1.902 12.243 11.109 1.00 67.12 179 ALA A N 1
ATOM 1373 C CA . ALA A 1 179 ? 1.106 11.126 11.615 1.00 67.12 179 ALA A CA 1
ATOM 1374 C C . ALA A 1 179 ? -0.240 11.591 12.195 1.00 67.12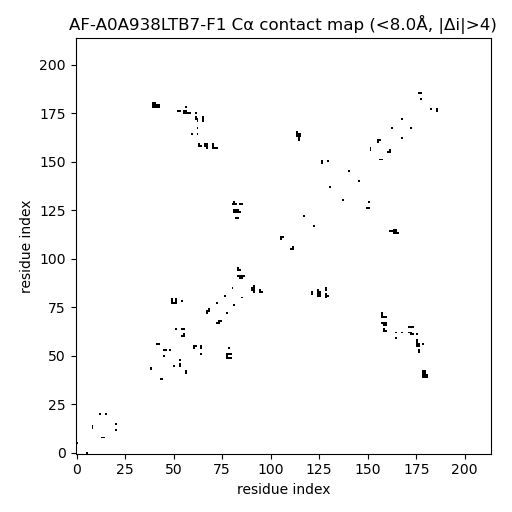 179 ALA A C 1
ATOM 1376 O O . ALA A 1 179 ? -0.444 11.523 13.400 1.00 67.12 179 ALA A O 1
ATOM 1377 N N . GLY A 1 180 ? -1.110 12.202 11.382 1.00 62.66 180 GLY A N 1
ATOM 1378 C CA . GLY A 1 180 ? -2.415 12.758 11.777 1.00 62.66 180 GLY A CA 1
ATOM 1379 C C . GLY A 1 180 ? -2.409 13.750 12.958 1.00 62.66 180 GLY A C 1
ATOM 1380 O O . GLY A 1 180 ? -3.442 14.310 13.300 1.00 62.66 180 GLY A O 1
ATOM 1381 N N . ILE A 1 181 ? -1.272 14.015 13.589 1.00 59.62 181 ILE A N 1
ATOM 1382 C CA . ILE A 1 181 ? -1.098 14.820 14.790 1.00 59.62 181 ILE A CA 1
ATOM 1383 C C . ILE A 1 181 ? 0.090 15.733 14.486 1.00 59.62 181 ILE A C 1
ATOM 1385 O O . ILE A 1 181 ? 1.245 15.385 14.702 1.00 59.62 181 ILE A O 1
ATOM 1389 N N . GLY A 1 182 ? -0.194 16.874 13.858 1.00 56.19 182 GLY A N 1
ATOM 1390 C CA . GLY A 1 182 ? 0.826 17.816 13.400 1.00 56.19 182 GLY A CA 1
ATOM 1391 C C . GLY A 1 182 ? 0.268 18.828 12.401 1.00 56.19 182 GLY A C 1
ATOM 1392 O O . GLY A 1 182 ? -0.628 18.514 11.619 1.00 56.19 182 GLY A O 1
ATOM 1393 N N . SER A 1 183 ? 0.763 20.065 12.484 1.00 47.94 183 SER A N 1
ATOM 1394 C CA . SER A 1 183 ? 0.298 21.227 11.717 1.00 47.94 183 SER A CA 1
ATOM 1395 C C . SER A 1 183 ? 0.354 20.992 10.205 1.00 47.94 183 SER A C 1
ATOM 1397 O O . SER A 1 183 ? 1.286 20.371 9.697 1.00 47.94 183 SER A O 1
ATOM 1399 N N . ARG A 1 184 ? -0.636 21.536 9.485 1.00 49.16 184 ARG A N 1
ATOM 1400 C CA . ARG A 1 184 ? -0.717 21.595 8.018 1.00 49.16 184 ARG A CA 1
ATOM 1401 C C . ARG A 1 184 ? 0.442 22.409 7.437 1.00 49.16 184 ARG A C 1
ATOM 1403 O O . ARG A 1 184 ? 0.272 23.545 7.004 1.00 49.16 184 ARG A O 1
ATOM 1410 N N . ARG A 1 185 ? 1.630 21.829 7.420 1.00 47.38 185 ARG A N 1
ATOM 1411 C CA . ARG A 1 185 ? 2.749 22.314 6.629 1.00 47.38 185 ARG A CA 1
ATOM 1412 C C . ARG A 1 185 ? 3.430 21.085 6.054 1.00 47.38 185 ARG A C 1
ATOM 1414 O O . ARG A 1 185 ? 4.453 20.632 6.549 1.00 47.38 185 ARG A O 1
ATOM 1421 N N . ALA A 1 186 ? 2.782 20.516 5.035 1.00 48.03 186 ALA A N 1
ATOM 1422 C CA . ALA A 1 186 ? 3.488 19.692 4.071 1.00 48.03 186 ALA A CA 1
ATOM 1423 C C . ALA A 1 186 ? 4.666 20.544 3.593 1.00 48.03 186 ALA A C 1
ATOM 1425 O O . ALA A 1 186 ? 4.464 21.601 2.993 1.00 48.03 186 ALA A O 1
ATOM 1426 N N . LEU A 1 187 ? 5.882 20.160 3.971 1.00 43.69 187 LEU A N 1
ATOM 1427 C CA . LEU A 1 187 ? 7.055 20.731 3.339 1.00 43.69 187 LEU A CA 1
ATOM 1428 C C . LEU A 1 187 ? 6.951 20.345 1.861 1.00 43.69 187 LEU A C 1
ATOM 1430 O O . LEU A 1 187 ? 6.759 19.160 1.573 1.00 43.69 187 LEU A O 1
ATOM 1434 N N . PRO A 1 188 ? 7.001 21.308 0.927 1.00 39.19 188 PRO A N 1
ATOM 1435 C CA . PRO A 1 188 ? 7.078 20.967 -0.479 1.00 39.19 188 PRO A CA 1
ATOM 1436 C C . PRO A 1 188 ? 8.330 20.114 -0.664 1.00 39.19 188 PRO A C 1
ATOM 1438 O O . PRO A 1 188 ? 9.432 20.525 -0.296 1.00 39.19 188 PRO A O 1
ATOM 1441 N N . VAL A 1 189 ? 8.150 18.902 -1.186 1.00 48.69 189 VAL A N 1
ATOM 1442 C CA . VAL A 1 189 ? 9.274 18.061 -1.585 1.00 48.69 189 VAL A CA 1
ATOM 1443 C C . VAL A 1 189 ? 10.003 18.811 -2.705 1.00 48.69 189 VAL A C 1
ATOM 1445 O O . VAL A 1 189 ? 9.370 19.141 -3.714 1.00 48.69 189 VAL A O 1
ATOM 1448 N N . PRO A 1 190 ? 11.304 19.123 -2.567 1.00 34.97 190 PRO A N 1
ATOM 1449 C CA . PRO A 1 190 ? 12.056 19.745 -3.648 1.00 34.97 190 PRO A CA 1
ATOM 1450 C C . PRO A 1 190 ? 12.017 18.819 -4.871 1.00 34.97 190 PRO A C 1
ATOM 1452 O O . PRO A 1 190 ? 12.491 17.689 -4.803 1.00 34.97 190 PRO A O 1
ATOM 1455 N N . GLY A 1 191 ? 11.415 19.276 -5.972 1.00 45.28 191 GLY A N 1
ATOM 1456 C CA . GLY A 1 191 ? 11.379 18.543 -7.244 1.00 45.28 191 GLY A CA 1
ATOM 1457 C C . GLY A 1 191 ? 10.016 18.003 -7.688 1.00 45.28 191 GLY A C 1
ATOM 1458 O O . GLY A 1 191 ? 9.896 17.588 -8.838 1.00 45.28 191 GLY A O 1
ATOM 1459 N N . THR A 1 192 ? 8.958 18.064 -6.870 1.00 45.53 192 THR A N 1
ATOM 1460 C CA . THR A 1 192 ? 7.598 17.801 -7.372 1.00 45.53 192 THR A CA 1
ATOM 1461 C C . THR A 1 192 ? 7.054 19.064 -8.032 1.00 45.53 192 THR A C 1
ATOM 1463 O O . THR A 1 192 ? 6.451 19.914 -7.375 1.00 45.53 192 THR A O 1
ATOM 1466 N N . ARG A 1 193 ? 7.271 19.215 -9.343 1.00 36.00 193 ARG A N 1
ATOM 1467 C CA . ARG A 1 193 ? 6.452 20.132 -10.143 1.00 36.00 193 ARG A CA 1
ATOM 1468 C C . ARG A 1 193 ? 5.028 19.590 -10.050 1.00 36.00 193 ARG A C 1
ATOM 1470 O O . ARG A 1 193 ? 4.767 18.489 -10.524 1.00 36.00 193 ARG A O 1
ATOM 1477 N N . ALA A 1 194 ? 4.145 20.310 -9.362 1.00 39.66 194 ALA A N 1
ATOM 1478 C CA . ALA A 1 194 ? 2.727 19.991 -9.363 1.00 39.66 194 ALA A CA 1
ATOM 1479 C C . ALA A 1 194 ? 2.280 19.920 -10.828 1.00 39.66 194 ALA A C 1
ATOM 1481 O O . ALA A 1 194 ? 2.380 20.914 -11.549 1.00 39.66 194 ALA A O 1
ATOM 1482 N N . LEU A 1 195 ? 1.861 18.740 -11.288 1.00 39.72 195 LEU A N 1
ATOM 1483 C CA . LEU A 1 195 ? 1.147 18.647 -12.554 1.00 39.72 195 LEU A CA 1
ATOM 1484 C C . LEU A 1 195 ? -0.119 19.501 -12.395 1.00 39.72 195 LEU A C 1
ATOM 1486 O O . LEU A 1 195 ? -0.811 19.345 -11.382 1.00 39.72 195 LEU A O 1
ATOM 1490 N N . PRO A 1 196 ? -0.405 20.439 -13.314 1.00 31.48 196 PRO A N 1
ATOM 1491 C CA . PRO A 1 196 ? -1.605 21.250 -13.209 1.00 31.48 196 PRO A CA 1
ATOM 1492 C C . PRO A 1 196 ? -2.812 20.316 -13.222 1.00 31.48 196 PRO A C 1
ATOM 1494 O O . PRO A 1 196 ? -2.974 19.518 -14.145 1.00 31.48 196 PRO A O 1
ATOM 1497 N N . ARG A 1 197 ? -3.656 20.410 -12.192 1.00 35.59 197 ARG A N 1
ATOM 1498 C CA . ARG A 1 197 ? -5.027 19.915 -12.278 1.00 35.59 197 ARG A CA 1
ATOM 1499 C C . ARG A 1 197 ? -5.682 20.648 -13.446 1.00 35.59 197 ARG A C 1
ATOM 1501 O O . ARG A 1 197 ? -5.809 21.868 -13.400 1.00 35.59 197 ARG A O 1
ATOM 1508 N N . THR A 1 198 ? -6.047 19.929 -14.504 1.00 33.31 198 THR A N 1
ATOM 1509 C CA . THR A 1 198 ? -6.923 20.469 -15.547 1.00 33.31 198 THR A CA 1
ATOM 1510 C C . THR A 1 198 ? -8.344 20.453 -15.008 1.00 33.31 198 THR A C 1
ATOM 1512 O O . THR A 1 198 ? -9.132 19.558 -15.314 1.00 33.31 198 THR A O 1
ATOM 1515 N N . ASP A 1 199 ? -8.640 21.426 -14.156 1.00 33.25 199 ASP A N 1
ATOM 1516 C CA . ASP A 1 199 ? -10.007 21.797 -13.832 1.00 33.25 199 ASP A CA 1
ATOM 1517 C C . ASP A 1 199 ? -10.505 22.622 -15.026 1.00 33.25 199 ASP A C 1
ATOM 1519 O O . ASP A 1 199 ? -9.833 23.550 -15.475 1.00 33.25 199 ASP A O 1
ATOM 1523 N N . GLY A 1 200 ? -11.611 22.184 -15.627 1.00 39.72 200 GLY A N 1
ATOM 1524 C CA . GLY A 1 200 ? -12.090 22.692 -16.904 1.00 39.72 200 GLY A CA 1
ATOM 1525 C C . GLY A 1 200 ? -12.303 24.202 -16.903 1.00 39.72 200 GLY A C 1
ATOM 1526 O O . GLY A 1 200 ? -13.166 24.705 -16.193 1.00 39.72 200 GLY A O 1
ATOM 1527 N N . GLU A 1 201 ? -11.581 24.894 -17.780 1.00 31.02 201 GLU A N 1
ATOM 1528 C CA . GLU A 1 201 ? -11.922 26.244 -18.197 1.00 31.02 201 GLU A CA 1
ATOM 1529 C C . GLU A 1 201 ? -11.707 26.378 -19.710 1.00 31.02 201 GLU A C 1
ATOM 1531 O O . GLU A 1 201 ? -10.797 25.800 -20.306 1.00 31.02 201 GLU A O 1
ATOM 1536 N N . SER A 1 202 ? -12.670 27.057 -20.320 1.00 30.41 202 SER A N 1
ATOM 1537 C CA . SER A 1 202 ? -12.944 27.205 -21.745 1.00 30.41 202 SER A CA 1
ATOM 1538 C C . SER A 1 202 ? -11.706 27.379 -22.633 1.00 30.41 202 SER A C 1
ATOM 1540 O O . SER A 1 202 ? -10.941 28.328 -22.484 1.00 30.41 202 SER A O 1
ATOM 1542 N N . GLN A 1 203 ? -11.582 26.518 -23.648 1.00 36.50 203 GLN A N 1
ATOM 1543 C CA . GLN A 1 203 ? -10.714 26.759 -24.798 1.00 36.50 203 GLN A CA 1
ATOM 1544 C C . GLN A 1 203 ? -11.179 28.024 -25.531 1.00 36.50 203 GLN A C 1
ATOM 1546 O O . GLN A 1 203 ? -12.164 28.001 -26.266 1.00 36.50 203 GLN A O 1
ATOM 1551 N N . THR A 1 204 ? -10.432 29.113 -25.386 1.00 31.30 204 THR A N 1
ATOM 1552 C CA . THR A 1 204 ? -10.388 30.177 -26.389 1.00 31.30 204 THR A CA 1
ATOM 1553 C C . THR A 1 204 ? -8.949 30.343 -26.845 1.00 31.30 204 THR A C 1
ATOM 1555 O O . THR A 1 204 ? -8.119 30.892 -26.133 1.00 31.30 204 THR A O 1
ATOM 1558 N N . ASN A 1 205 ? -8.691 29.773 -28.021 1.00 35.22 205 ASN A N 1
ATOM 1559 C CA . ASN A 1 205 ? -7.874 30.320 -29.098 1.00 35.22 205 ASN A CA 1
ATOM 1560 C C . ASN A 1 205 ? -6.742 31.286 -28.700 1.00 35.22 205 ASN A C 1
ATOM 1562 O O . ASN A 1 205 ? -7.002 32.461 -28.475 1.00 35.22 205 ASN A O 1
ATOM 1566 N N . ASP A 1 206 ? -5.494 30.825 -28.812 1.00 29.59 206 ASP A N 1
ATOM 1567 C CA . ASP A 1 206 ? -4.566 31.536 -29.691 1.00 29.59 206 ASP A CA 1
ATOM 1568 C C . ASP A 1 206 ? -3.457 30.618 -30.218 1.00 29.59 206 ASP A C 1
ATOM 1570 O O . ASP A 1 206 ? -2.619 30.079 -29.494 1.00 29.59 206 ASP A O 1
ATOM 1574 N N . ARG A 1 207 ? -3.474 30.444 -31.541 1.00 37.19 207 ARG A N 1
ATOM 1575 C CA . ARG A 1 207 ? -2.286 30.111 -32.324 1.00 37.19 207 ARG A CA 1
ATOM 1576 C C . ARG A 1 207 ? -1.308 31.272 -32.181 1.00 37.19 207 ARG A C 1
ATOM 1578 O O . ARG A 1 207 ? -1.724 32.406 -32.393 1.00 37.19 207 ARG A O 1
ATOM 1585 N N . SER A 1 208 ? -0.021 30.980 -31.989 1.00 32.66 208 SER A N 1
ATOM 1586 C CA . SER A 1 208 ? 1.109 31.507 -32.785 1.00 32.66 208 SER A CA 1
ATOM 1587 C C . SER A 1 208 ? 2.413 31.479 -31.990 1.00 32.66 208 SER A C 1
ATOM 1589 O O . SER A 1 208 ? 2.423 31.852 -30.823 1.00 32.66 208 SER A O 1
ATOM 1591 N N . SER A 1 209 ? 3.511 31.173 -32.699 1.00 32.62 209 SER A N 1
ATOM 1592 C CA . SER A 1 209 ? 4.925 31.412 -32.336 1.00 32.62 209 SER A CA 1
ATOM 1593 C C . SER A 1 209 ? 5.475 30.461 -31.248 1.00 32.62 209 SER A C 1
ATOM 1595 O O . SER A 1 209 ? 4.842 30.265 -30.226 1.00 32.62 209 SER A O 1
ATOM 1597 N N . ILE A 1 210 ? 6.604 29.748 -31.367 1.00 35.25 210 ILE A N 1
ATOM 1598 C CA . ILE A 1 210 ? 7.961 30.029 -31.889 1.00 35.25 210 ILE A CA 1
ATOM 1599 C C . ILE A 1 210 ? 8.632 28.629 -32.035 1.00 35.25 210 ILE A C 1
ATOM 1601 O O . ILE A 1 210 ? 8.677 27.895 -31.055 1.00 35.25 210 ILE A O 1
ATOM 1605 N N . ILE A 1 211 ? 8.859 28.029 -33.212 1.00 36.44 211 ILE A N 1
ATOM 1606 C CA . ILE A 1 211 ? 10.023 28.094 -34.132 1.00 36.44 211 ILE A CA 1
ATOM 1607 C C . ILE A 1 211 ? 11.396 28.429 -33.498 1.00 36.44 211 ILE A C 1
ATOM 1609 O O . ILE A 1 211 ? 11.638 29.590 -33.199 1.00 36.44 211 ILE A O 1
ATOM 1613 N N . ASN A 1 212 ? 12.316 27.440 -33.523 1.00 34.88 212 ASN A N 1
ATOM 1614 C CA . ASN A 1 212 ? 13.801 27.541 -33.536 1.00 34.88 212 ASN A CA 1
ATOM 1615 C C . ASN A 1 212 ? 14.485 28.010 -32.232 1.00 34.88 212 ASN A C 1
ATOM 1617 O O . ASN A 1 212 ? 13.945 28.854 -31.535 1.00 34.88 212 ASN A O 1
ATOM 1621 N N . ASN A 1 213 ? 15.708 27.640 -31.827 1.00 32.03 213 ASN A N 1
ATOM 1622 C CA . ASN A 1 213 ? 16.858 26.757 -32.175 1.00 32.03 213 ASN A CA 1
ATOM 1623 C C . ASN A 1 213 ? 17.940 27.135 -31.089 1.00 32.03 213 ASN A C 1
ATOM 1625 O O . ASN A 1 213 ? 17.648 28.060 -30.317 1.00 32.03 213 ASN A O 1
ATOM 1629 N N . PRO A 1 214 ? 19.189 26.622 -31.004 1.00 50.62 214 PRO A N 1
ATOM 1630 C CA . PRO A 1 214 ? 19.892 25.541 -31.703 1.00 50.62 214 PRO A CA 1
ATOM 1631 C C . PRO A 1 214 ? 20.224 24.296 -30.872 1.00 50.62 214 PRO A C 1
ATOM 1633 O O . PRO A 1 214 ? 20.166 24.358 -29.625 1.00 50.62 214 PRO A O 1
#

Nearest PDB structures (foldseek):
  2vr0-assembly1_F  TM=7.192E-01  e=1.149E-06  Nitratidesulfovibrio vulgaris str. Hildenborough

pLDDT: mean 79.71, std 19.13, range [29.59, 97.31]

Sequence (214 aa):
MTIVSRVLSIVTLAGLPRTLQIGIYSLAGVALGMALVLARITNAGSYLSDDPQTCINCHVMTHAYASWQRGSHGHAAVCVDCHVPHDHLVARYAFKAWDGLRHSYVFTMRTEPQVLELSAAAVPVVQTNCVRCHADQLEMVRLAETQERRCWDCHQNIHGEVRSLSGSPPELRPSLPPAGIGSRRALPVPGTRALPRTDGESQTNDRSSIINNP